Protein AF-A0A1F1XI57-F1 (afdb_monomer_lite)

Radius of gyration: 30.91 Å; chains: 1; bounding box: 93×79×84 Å

Structure (mmCIF, N/CA/C/O backbone):
data_AF-A0A1F1XI57-F1
#
_entry.id   AF-A0A1F1XI57-F1
#
loop_
_atom_site.group_PDB
_atom_site.id
_atom_site.type_symbol
_atom_site.label_atom_id
_atom_site.label_alt_id
_atom_site.label_comp_id
_atom_site.label_asym_id
_atom_site.label_entity_id
_atom_site.label_seq_id
_atom_site.pdbx_PDB_ins_code
_atom_site.Cartn_x
_atom_site.Cartn_y
_atom_site.Cartn_z
_atom_site.occupancy
_atom_site.B_iso_or_equiv
_atom_site.auth_seq_id
_atom_site.auth_comp_id
_atom_site.auth_asym_id
_atom_site.auth_atom_id
_atom_site.pdbx_PDB_model_num
ATOM 1 N N . MET A 1 1 ? -0.574 -17.450 -17.288 1.00 48.06 1 MET A N 1
ATOM 2 C CA . MET A 1 1 ? 0.481 -16.686 -16.583 1.00 48.06 1 MET A CA 1
ATOM 3 C C . MET A 1 1 ? 1.826 -17.400 -16.603 1.00 48.06 1 MET A C 1
ATOM 5 O O . MET A 1 1 ? 2.769 -16.779 -17.068 1.00 48.06 1 MET A O 1
ATOM 9 N N . LEU A 1 2 ? 1.911 -18.682 -16.216 1.00 45.72 2 LEU A N 1
ATOM 10 C CA . LEU A 1 2 ? 3.140 -19.500 -16.300 1.00 45.72 2 LEU A CA 1
ATOM 11 C C . LEU A 1 2 ? 3.981 -19.330 -17.596 1.00 45.72 2 LEU A C 1
ATOM 13 O O . LEU A 1 2 ? 5.177 -19.087 -17.462 1.00 45.72 2 LEU A O 1
ATOM 17 N N . PRO A 1 3 ? 3.408 -19.326 -18.824 1.00 51.19 3 PRO A N 1
ATOM 18 C CA . PRO A 1 3 ? 4.209 -19.172 -20.048 1.00 51.19 3 PRO A CA 1
ATOM 19 C C . PRO A 1 3 ? 4.825 -17.778 -20.238 1.00 51.19 3 PRO A C 1
ATOM 21 O O . PRO A 1 3 ? 5.775 -17.621 -20.995 1.00 51.19 3 PRO A O 1
ATOM 24 N N . ILE A 1 4 ? 4.265 -16.755 -19.584 1.00 55.22 4 ILE A N 1
ATOM 25 C CA . ILE A 1 4 ? 4.706 -15.362 -19.720 1.00 55.22 4 ILE A CA 1
ATOM 26 C C . ILE A 1 4 ? 5.755 -15.043 -18.652 1.00 55.22 4 ILE A C 1
ATOM 28 O O . ILE A 1 4 ? 6.744 -14.391 -18.960 1.00 55.22 4 ILE A O 1
ATOM 32 N N . LEU A 1 5 ? 5.577 -15.524 -17.418 1.00 57.41 5 LEU A N 1
ATOM 33 C CA . LEU A 1 5 ? 6.387 -15.078 -16.278 1.00 57.41 5 LEU A CA 1
ATOM 34 C C . LEU A 1 5 ? 7.755 -15.767 -16.145 1.00 57.41 5 LEU A C 1
ATOM 36 O O . LEU A 1 5 ? 8.639 -15.169 -15.549 1.00 57.41 5 LEU A O 1
ATOM 40 N N . GLY A 1 6 ? 7.960 -16.956 -16.723 1.00 56.25 6 GLY A N 1
ATOM 41 C CA . GLY A 1 6 ? 9.282 -17.597 -16.761 1.00 56.25 6 GLY A CA 1
ATOM 42 C C . GLY A 1 6 ? 9.239 -19.095 -16.478 1.00 56.25 6 GLY A C 1
ATOM 43 O O . GLY A 1 6 ? 9.366 -19.526 -15.338 1.00 56.25 6 GLY A O 1
ATOM 44 N N . TRP A 1 7 ? 9.105 -19.909 -17.529 1.00 62.06 7 TRP A N 1
ATOM 45 C CA . TRP A 1 7 ? 9.137 -21.373 -17.395 1.00 62.06 7 TRP A CA 1
ATOM 46 C C . TRP A 1 7 ? 10.516 -21.892 -16.946 1.00 62.06 7 TRP A C 1
ATOM 48 O O . TRP A 1 7 ? 10.593 -22.924 -16.292 1.00 62.06 7 TRP A O 1
ATOM 58 N N . GLY A 1 8 ? 11.588 -21.151 -17.253 1.00 63.16 8 GLY A N 1
ATOM 59 C CA . GLY A 1 8 ? 12.970 -21.490 -16.890 1.00 63.16 8 GLY A CA 1
ATOM 60 C C . GLY A 1 8 ? 13.324 -21.361 -15.404 1.00 63.16 8 GLY A C 1
ATOM 61 O O . GLY A 1 8 ? 14.442 -21.701 -15.052 1.00 63.16 8 GLY A O 1
ATOM 62 N N . HIS A 1 9 ? 12.395 -20.894 -14.560 1.00 63.22 9 HIS A N 1
ATOM 63 C CA . HIS A 1 9 ? 12.537 -20.858 -13.096 1.00 63.22 9 HIS A CA 1
ATOM 64 C C . HIS A 1 9 ? 11.381 -21.603 -12.397 1.00 63.22 9 HIS A C 1
ATOM 66 O O . HIS A 1 9 ? 11.075 -21.366 -11.226 1.00 63.22 9 HIS A O 1
ATOM 72 N N . ALA A 1 10 ? 10.666 -22.481 -13.113 1.00 65.00 10 ALA A N 1
ATOM 73 C CA . ALA A 1 10 ? 9.521 -23.223 -12.573 1.00 65.00 10 ALA A CA 1
ATOM 74 C C . ALA A 1 10 ? 9.899 -24.151 -11.399 1.00 65.00 10 ALA A C 1
ATOM 76 O O . ALA A 1 10 ? 9.056 -24.457 -10.558 1.00 65.00 10 ALA A O 1
ATOM 77 N N . ASP A 1 11 ? 11.160 -24.561 -11.341 1.00 70.62 11 ASP A N 1
ATOM 78 C CA . ASP A 1 11 ? 11.792 -25.437 -10.359 1.00 70.62 11 ASP A CA 1
ATOM 79 C C . ASP A 1 11 ? 12.520 -24.694 -9.222 1.00 70.62 11 ASP A C 1
ATOM 81 O O . ASP A 1 11 ? 12.979 -25.346 -8.289 1.00 70.62 11 ASP A O 1
ATOM 85 N N . GLU A 1 12 ? 12.573 -23.355 -9.233 1.00 68.31 12 GLU A N 1
ATOM 86 C CA . GLU A 1 12 ? 13.222 -22.530 -8.201 1.00 68.31 12 GLU A CA 1
ATOM 87 C C . GLU A 1 12 ? 12.205 -21.954 -7.184 1.00 68.31 12 GLU A C 1
ATOM 89 O O . GLU A 1 12 ? 11.652 -20.871 -7.400 1.00 68.31 12 GLU A O 1
ATOM 94 N N . PRO A 1 13 ? 11.946 -22.574 -6.011 1.00 66.12 13 PRO A N 1
ATOM 95 C CA . PRO A 1 13 ? 10.852 -22.137 -5.132 1.00 66.12 13 PRO A CA 1
ATOM 96 C C . PRO A 1 13 ? 11.084 -20.740 -4.535 1.00 66.12 13 PRO A C 1
ATOM 98 O O . PRO A 1 13 ? 10.136 -20.001 -4.266 1.00 66.12 13 PRO A O 1
ATOM 101 N N . LEU A 1 14 ? 12.354 -20.359 -4.354 1.00 64.88 14 LEU A N 1
ATOM 102 C CA . LEU A 1 14 ? 12.753 -19.029 -3.892 1.00 64.88 14 LEU A CA 1
ATOM 103 C C . LEU A 1 14 ? 12.499 -17.947 -4.949 1.00 64.88 14 LEU A C 1
ATOM 105 O O . LEU A 1 14 ? 12.153 -16.822 -4.584 1.00 64.88 14 LEU A O 1
ATOM 109 N N . TRP A 1 15 ? 12.579 -18.284 -6.238 1.00 64.12 15 TRP A N 1
ATOM 110 C CA . TRP A 1 15 ? 12.180 -17.385 -7.317 1.00 64.12 15 TRP A CA 1
ATOM 111 C C . TRP A 1 15 ? 10.667 -17.118 -7.256 1.00 64.12 15 TRP A C 1
ATOM 113 O O . TRP A 1 15 ? 10.251 -15.961 -7.259 1.00 64.12 15 TRP A O 1
ATOM 123 N N . TRP A 1 16 ? 9.838 -18.145 -7.026 1.00 61.22 16 TRP A N 1
ATOM 124 C CA . TRP A 1 16 ? 8.385 -17.979 -6.827 1.00 61.22 16 TRP A CA 1
ATOM 125 C C . TRP A 1 16 ? 8.002 -17.188 -5.567 1.00 61.22 16 TRP A C 1
ATOM 127 O O . TRP A 1 16 ? 6.970 -16.511 -5.555 1.00 61.22 16 TRP A O 1
ATOM 137 N N . LEU A 1 17 ? 8.824 -17.247 -4.518 1.00 61.75 17 LEU A N 1
ATOM 138 C CA . LEU A 1 17 ? 8.612 -16.520 -3.263 1.00 61.75 17 LEU A CA 1
ATOM 139 C C . LEU A 1 17 ? 9.176 -15.091 -3.261 1.00 61.75 17 LEU A C 1
ATOM 141 O O . LEU A 1 17 ? 8.662 -14.264 -2.513 1.00 61.75 17 LEU A O 1
ATOM 145 N N . ASN A 1 18 ? 10.216 -14.787 -4.045 1.00 58.75 18 ASN A N 1
ATOM 146 C CA . ASN A 1 18 ? 10.932 -13.505 -3.958 1.00 58.75 18 ASN A CA 1
ATOM 147 C C . ASN A 1 18 ? 11.189 -12.796 -5.295 1.00 58.75 18 ASN A C 1
ATOM 149 O O . ASN A 1 18 ? 11.073 -11.574 -5.352 1.00 58.75 18 ASN A O 1
ATOM 153 N N . GLY A 1 19 ? 11.524 -13.538 -6.354 1.00 56.78 19 GLY A N 1
ATOM 154 C CA . GLY A 1 19 ? 11.743 -12.985 -7.699 1.00 56.78 19 GLY A CA 1
ATOM 155 C C . GLY A 1 19 ? 10.439 -12.677 -8.441 1.00 56.78 19 GLY A C 1
ATOM 156 O O . GLY A 1 19 ? 10.365 -11.754 -9.248 1.00 56.78 19 GLY A O 1
ATOM 157 N N . MET A 1 20 ? 9.376 -13.418 -8.130 1.00 63.53 20 MET A N 1
ATOM 158 C CA . MET A 1 20 ? 8.062 -13.263 -8.737 1.00 63.53 20 MET A CA 1
ATOM 159 C C . MET A 1 20 ? 7.326 -12.022 -8.250 1.00 63.53 20 MET A C 1
ATOM 161 O O . MET A 1 20 ? 7.138 -11.790 -7.057 1.00 63.53 20 MET A O 1
ATOM 165 N N . TYR A 1 21 ? 6.733 -11.322 -9.208 1.00 68.44 21 TYR A N 1
ATOM 166 C CA . TYR A 1 21 ? 5.777 -10.240 -8.998 1.00 68.44 21 TYR A CA 1
ATOM 167 C C . TYR A 1 21 ? 4.658 -10.556 -7.979 1.00 68.44 21 TYR A C 1
ATOM 169 O O . TYR A 1 21 ? 4.181 -9.663 -7.287 1.00 68.44 21 TYR A O 1
ATOM 177 N N . THR A 1 22 ? 4.254 -11.820 -7.823 1.00 75.06 22 THR A N 1
ATOM 178 C CA . THR A 1 22 ? 3.220 -12.235 -6.859 1.00 75.06 22 THR A CA 1
ATOM 179 C C . THR A 1 22 ? 3.700 -12.366 -5.408 1.00 75.06 22 THR A C 1
ATOM 181 O O . THR A 1 22 ? 2.890 -12.741 -4.558 1.00 75.06 22 THR A O 1
ATOM 184 N N . TRP A 1 23 ? 4.964 -12.055 -5.086 1.00 78.44 23 TRP A N 1
ATOM 185 C CA . TRP A 1 23 ? 5.526 -12.191 -3.731 1.00 78.44 23 TRP A CA 1
ATOM 186 C C . TRP A 1 23 ? 4.661 -11.515 -2.653 1.00 78.44 23 TRP A C 1
ATOM 188 O O . TRP A 1 23 ? 4.462 -12.076 -1.580 1.00 78.44 23 TRP A O 1
ATOM 198 N N . PHE A 1 24 ? 4.060 -10.355 -2.948 1.00 82.81 24 PHE A N 1
ATOM 199 C CA . PHE A 1 24 ? 3.187 -9.640 -2.011 1.00 82.81 24 PHE A CA 1
ATOM 200 C C . PHE A 1 24 ? 1.866 -10.381 -1.736 1.00 82.81 24 PHE A C 1
ATOM 202 O O . PHE A 1 24 ? 1.368 -10.340 -0.613 1.00 82.81 24 PHE A O 1
ATOM 209 N N . LEU A 1 25 ? 1.309 -11.109 -2.712 1.00 85.19 25 LEU A N 1
ATOM 210 C CA . LEU A 1 25 ? 0.137 -11.970 -2.489 1.00 85.19 25 LEU A CA 1
ATOM 211 C C . LEU A 1 25 ? 0.500 -13.183 -1.633 1.00 85.19 25 LEU A C 1
ATOM 213 O O . LEU A 1 25 ? -0.268 -13.536 -0.739 1.00 85.19 25 LEU A O 1
ATOM 217 N N . ALA A 1 26 ? 1.669 -13.786 -1.867 1.00 83.56 26 ALA A N 1
ATOM 218 C CA . ALA A 1 26 ? 2.190 -14.842 -1.003 1.00 83.56 26 ALA A CA 1
ATOM 219 C C . ALA A 1 26 ? 2.406 -14.316 0.426 1.00 83.56 26 ALA A C 1
ATOM 221 O O . ALA A 1 26 ? 2.002 -14.961 1.389 1.00 83.56 26 ALA A O 1
ATOM 222 N N . ALA A 1 27 ? 2.944 -13.101 0.570 1.00 87.69 27 ALA A N 1
ATOM 223 C CA . ALA A 1 27 ? 3.137 -12.445 1.856 1.00 87.69 27 ALA A CA 1
ATOM 224 C C . ALA A 1 27 ? 1.802 -12.198 2.578 1.00 87.69 27 ALA A C 1
ATOM 226 O O . ALA A 1 27 ? 1.643 -12.620 3.721 1.00 87.69 27 ALA A O 1
ATOM 227 N N . LEU A 1 28 ? 0.808 -11.612 1.898 1.00 90.62 28 LEU A N 1
ATOM 228 C CA . LEU A 1 28 ? -0.546 -11.439 2.435 1.00 90.62 28 LEU A CA 1
ATOM 229 C C . LEU A 1 28 ? -1.175 -12.773 2.852 1.00 90.62 28 LEU A C 1
ATOM 231 O O . LEU A 1 28 ? -1.739 -12.858 3.942 1.00 90.62 28 LEU A O 1
ATOM 235 N N . PHE A 1 29 ? -1.070 -13.815 2.022 1.00 89.94 29 PHE A N 1
ATOM 236 C CA . PHE A 1 29 ? -1.560 -15.153 2.356 1.00 89.94 29 PHE A CA 1
ATOM 237 C C . PHE A 1 29 ? -0.897 -15.682 3.634 1.00 89.94 29 PHE A C 1
ATOM 239 O O . PHE A 1 29 ? -1.601 -16.073 4.565 1.00 89.94 29 PHE A O 1
ATOM 246 N N . CYS A 1 30 ? 0.433 -15.604 3.731 1.00 91.31 30 CYS A N 1
ATOM 247 C CA . CYS A 1 30 ? 1.175 -15.966 4.936 1.00 91.31 30 CYS A CA 1
ATOM 248 C C . CYS A 1 30 ? 0.715 -15.159 6.158 1.00 91.31 30 CYS A C 1
ATOM 250 O O . CYS A 1 30 ? 0.494 -15.747 7.213 1.00 91.31 30 CYS A O 1
ATOM 252 N N . TYR A 1 31 ? 0.488 -13.846 6.043 1.00 94.81 31 TYR A N 1
ATOM 253 C CA . TYR A 1 31 ? 0.010 -13.034 7.169 1.00 94.81 31 TYR A CA 1
ATOM 254 C C . TYR A 1 31 ? -1.420 -13.391 7.594 1.00 94.81 31 TYR A C 1
ATOM 256 O O . TYR A 1 31 ? -1.716 -13.386 8.789 1.00 94.81 31 TYR A O 1
ATOM 264 N N . TYR A 1 32 ? -2.304 -13.752 6.658 1.00 94.56 32 TYR A N 1
ATOM 265 C CA . TYR A 1 32 ? -3.639 -14.265 6.983 1.00 94.56 32 TYR A CA 1
ATOM 266 C C . TYR A 1 32 ? -3.584 -15.642 7.657 1.00 94.56 32 TYR A C 1
ATOM 268 O O . TYR A 1 32 ? -4.312 -15.863 8.625 1.00 94.56 32 TYR A O 1
ATOM 276 N N . VAL A 1 33 ? -2.705 -16.546 7.211 1.00 94.81 33 VAL A N 1
ATOM 277 C CA . VAL A 1 33 ? -2.476 -17.849 7.863 1.00 94.81 33 VAL A CA 1
ATOM 278 C C . VAL A 1 33 ? -1.910 -17.656 9.271 1.00 94.81 33 VAL A C 1
ATOM 280 O O . VAL A 1 33 ? -2.456 -18.208 10.226 1.00 94.81 33 VAL A O 1
ATOM 283 N N . ILE A 1 34 ? -0.884 -16.815 9.431 1.00 94.25 34 ILE A N 1
ATOM 284 C CA . ILE A 1 34 ? -0.316 -16.459 10.737 1.00 94.25 34 ILE A CA 1
ATOM 285 C C . ILE A 1 34 ? -1.403 -15.855 11.627 1.00 94.25 34 ILE A C 1
ATOM 287 O O . ILE A 1 34 ? -1.580 -16.329 12.740 1.00 94.25 34 ILE A O 1
ATOM 291 N N . GLY A 1 35 ? -2.180 -14.880 11.144 1.00 94.00 35 GLY A N 1
ATOM 292 C CA . GLY A 1 35 ? -3.277 -14.259 11.894 1.00 94.00 35 GLY A CA 1
ATOM 293 C C . GLY A 1 35 ? -4.400 -15.228 12.286 1.00 94.00 35 GLY A C 1
ATOM 294 O O . GLY A 1 35 ? -5.019 -15.060 13.335 1.00 94.00 35 GLY A O 1
ATOM 295 N N . LEU A 1 36 ? -4.649 -16.272 11.489 1.00 95.00 36 LEU A N 1
ATOM 296 C CA . LEU A 1 36 ? -5.593 -17.342 11.821 1.00 95.00 36 LEU A CA 1
ATOM 297 C C . LEU A 1 36 ? -5.049 -18.257 12.930 1.00 95.00 36 LEU A C 1
ATOM 299 O O . LEU A 1 36 ? -5.791 -18.613 13.848 1.00 95.00 36 LEU A O 1
ATOM 303 N N . VAL A 1 37 ? -3.762 -18.611 12.875 1.00 96.75 37 VAL A N 1
ATOM 304 C CA . VAL A 1 37 ? -3.075 -19.404 13.910 1.00 96.75 37 VAL A CA 1
ATOM 305 C C . VAL A 1 37 ? -2.960 -18.606 15.214 1.00 96.75 37 VAL A C 1
ATOM 307 O O . VAL A 1 37 ? -3.298 -19.106 16.286 1.00 96.75 37 VAL A O 1
ATOM 310 N N . THR A 1 38 ? -2.580 -17.331 15.130 1.00 95.50 38 THR A N 1
ATOM 311 C CA . THR A 1 38 ? -2.422 -16.412 16.265 1.00 95.50 38 THR A CA 1
ATOM 312 C C . THR A 1 38 ? -3.722 -15.719 16.677 1.00 95.50 38 THR A C 1
ATOM 314 O O . THR A 1 38 ? -3.677 -14.821 17.504 1.00 95.50 38 THR A O 1
ATOM 317 N N . ARG A 1 39 ? -4.901 -16.162 16.212 1.00 94.69 39 ARG A N 1
ATOM 318 C CA . ARG A 1 39 ? -6.215 -15.516 16.462 1.00 94.69 39 ARG A CA 1
ATOM 319 C C . ARG A 1 39 ? -6.599 -15.272 17.931 1.00 94.69 39 ARG A C 1
ATOM 321 O O . ARG A 1 39 ? -7.560 -14.557 18.196 1.00 94.69 39 ARG A O 1
ATOM 328 N N . ARG A 1 40 ? -5.912 -15.916 18.882 1.00 95.88 40 ARG A N 1
ATOM 329 C CA . ARG A 1 40 ? -6.076 -15.724 20.340 1.00 95.88 40 ARG A CA 1
ATOM 330 C C . ARG A 1 40 ? -5.171 -14.624 20.914 1.00 95.88 40 ARG A C 1
ATOM 332 O O . ARG A 1 40 ? -5.365 -14.211 22.051 1.00 95.88 40 ARG A O 1
ATOM 339 N N . ILE A 1 41 ? -4.175 -14.185 20.153 1.00 95.44 41 ILE A N 1
ATOM 340 C CA . ILE A 1 41 ? -3.178 -13.179 20.511 1.00 95.44 41 ILE A CA 1
ATOM 341 C C . ILE A 1 41 ? -3.621 -11.850 19.894 1.00 95.44 41 ILE A C 1
ATOM 343 O O . ILE A 1 41 ? -3.996 -11.789 18.725 1.00 95.44 41 ILE A O 1
ATOM 347 N N . HIS A 1 42 ? -3.575 -10.764 20.666 1.00 95.88 42 HIS A N 1
ATOM 348 C CA . HIS A 1 42 ? -3.867 -9.433 20.135 1.00 95.88 42 HIS A CA 1
ATOM 349 C C . HIS A 1 42 ? -2.855 -9.060 19.037 1.00 95.88 42 HIS A C 1
ATOM 351 O O . HIS A 1 42 ? -1.648 -9.124 19.276 1.00 95.88 42 HIS A O 1
ATOM 357 N N . SER A 1 43 ? -3.321 -8.622 17.861 1.00 94.94 43 SER A N 1
ATOM 358 C CA . SER A 1 43 ? -2.472 -8.389 16.677 1.00 94.94 43 SER A CA 1
ATOM 359 C C . SER A 1 43 ? -1.290 -7.444 16.927 1.00 94.94 43 SER A C 1
ATOM 361 O O . SER A 1 43 ? -0.251 -7.591 16.295 1.00 94.94 43 SER A O 1
ATOM 363 N N . GLY A 1 44 ? -1.398 -6.522 17.891 1.00 94.38 44 GLY A N 1
ATOM 364 C CA . GLY A 1 44 ? -0.284 -5.655 18.295 1.00 94.38 44 GLY A CA 1
ATOM 365 C C . GLY A 1 44 ? 0.928 -6.418 18.850 1.00 94.38 44 GLY A C 1
ATOM 366 O O . GLY A 1 44 ? 2.060 -6.030 18.582 1.00 94.38 44 GLY A O 1
ATOM 367 N N . TRP A 1 45 ? 0.716 -7.544 19.542 1.00 96.81 45 TRP A N 1
ATOM 368 C CA . TRP A 1 45 ? 1.809 -8.420 19.982 1.00 96.81 45 TRP A CA 1
ATOM 369 C C . TRP A 1 45 ? 2.450 -9.165 18.811 1.00 96.81 45 TRP A C 1
ATOM 371 O O . TRP A 1 45 ? 3.660 -9.352 18.806 1.00 96.81 45 TRP A O 1
ATOM 381 N N . VAL A 1 46 ? 1.667 -9.543 17.794 1.00 95.62 46 VAL A N 1
ATOM 382 C CA . VAL A 1 46 ? 2.187 -10.173 16.567 1.00 95.62 46 VAL A CA 1
ATOM 383 C C . VAL A 1 46 ? 3.000 -9.163 15.745 1.00 95.62 46 VAL A C 1
ATOM 385 O O . VAL A 1 46 ? 4.053 -9.507 15.213 1.00 95.62 46 VAL A O 1
ATOM 388 N N . ALA A 1 47 ? 2.574 -7.896 15.710 1.00 94.62 47 ALA A N 1
ATOM 389 C CA . ALA A 1 47 ? 3.344 -6.803 15.119 1.00 94.62 47 ALA A CA 1
ATOM 390 C C . ALA A 1 47 ? 4.675 -6.587 15.859 1.00 94.62 47 ALA A C 1
ATOM 392 O O . ALA A 1 47 ? 5.723 -6.563 15.221 1.00 94.62 47 ALA A O 1
ATOM 393 N N . LEU A 1 48 ? 4.657 -6.514 17.197 1.00 94.31 48 LEU A N 1
ATOM 394 C CA . LEU A 1 48 ? 5.873 -6.382 18.009 1.00 94.31 48 LEU A CA 1
ATOM 395 C C . LEU A 1 48 ? 6.811 -7.588 17.845 1.00 94.31 48 LEU A C 1
ATOM 397 O O . LEU A 1 48 ? 8.011 -7.409 17.661 1.00 94.31 48 LEU A O 1
ATOM 401 N N . ALA A 1 49 ? 6.270 -8.809 17.839 1.00 94.12 49 ALA A N 1
ATOM 402 C CA . ALA A 1 49 ? 7.038 -10.021 17.567 1.00 94.12 49 ALA A CA 1
ATOM 403 C C . ALA A 1 49 ? 7.660 -10.005 16.161 1.00 94.12 49 ALA A C 1
ATOM 405 O O . ALA A 1 49 ? 8.777 -10.483 15.995 1.00 94.12 49 ALA A O 1
ATOM 406 N N . SER A 1 50 ? 6.989 -9.403 15.172 1.00 92.44 50 SER A N 1
ATOM 407 C CA . SER A 1 50 ? 7.549 -9.203 13.829 1.00 92.44 50 SER A CA 1
ATOM 408 C C . SER A 1 50 ? 8.723 -8.212 13.847 1.00 92.44 50 SER A C 1
ATOM 410 O O . SER A 1 50 ? 9.747 -8.490 13.233 1.00 92.44 50 SER A O 1
ATOM 412 N N . VAL A 1 51 ? 8.643 -7.111 14.610 1.00 91.06 51 VAL A N 1
ATOM 413 C CA . VAL A 1 51 ? 9.778 -6.177 14.795 1.00 91.06 51 VAL A CA 1
ATOM 414 C C . VAL A 1 51 ? 10.973 -6.890 15.438 1.00 91.06 51 VAL A C 1
ATOM 416 O O . VAL A 1 51 ? 12.094 -6.779 14.947 1.00 91.06 51 VAL A O 1
ATOM 419 N N . VAL A 1 52 ? 10.736 -7.657 16.509 1.00 91.38 52 VAL A N 1
ATOM 420 C CA . VAL A 1 52 ? 11.786 -8.413 17.216 1.00 91.38 52 VAL A CA 1
ATOM 421 C C . VAL A 1 52 ? 12.404 -9.482 16.314 1.00 91.38 52 VAL A C 1
ATOM 423 O O . VAL A 1 52 ? 13.625 -9.578 16.240 1.00 91.38 52 VAL A O 1
ATOM 426 N N . ALA A 1 53 ? 11.584 -10.251 15.593 1.00 89.94 53 ALA A N 1
ATOM 427 C CA . ALA A 1 53 ? 12.058 -11.271 14.663 1.00 89.94 53 ALA A CA 1
ATOM 428 C C . ALA A 1 53 ? 12.903 -10.659 13.539 1.00 89.94 53 ALA A C 1
ATOM 430 O O . ALA A 1 53 ? 13.974 -11.177 13.242 1.00 89.94 53 ALA A O 1
ATOM 431 N N . TRP A 1 54 ? 12.467 -9.533 12.964 1.00 86.81 54 TRP A N 1
ATOM 432 C CA . TRP A 1 54 ? 13.213 -8.818 11.929 1.00 86.81 54 TRP A CA 1
ATOM 433 C C . TRP A 1 54 ? 14.573 -8.329 12.453 1.00 86.81 54 TRP A C 1
ATOM 435 O O . TRP A 1 54 ? 15.601 -8.594 11.840 1.00 86.81 54 TRP A O 1
ATOM 445 N N . MET A 1 55 ? 14.603 -7.718 13.642 1.00 85.50 55 MET A N 1
ATOM 446 C CA . MET A 1 55 ? 15.844 -7.275 14.294 1.00 85.50 55 MET A CA 1
ATOM 447 C C . MET A 1 55 ? 16.796 -8.416 14.676 1.00 85.50 55 MET A C 1
ATOM 449 O O . MET A 1 55 ? 18.001 -8.193 14.775 1.00 85.50 55 MET A O 1
ATOM 453 N N . ALA A 1 56 ? 16.280 -9.627 14.893 1.00 87.56 56 ALA A N 1
ATOM 454 C CA . ALA A 1 56 ? 17.086 -10.799 15.219 1.00 87.56 56 ALA A CA 1
ATOM 455 C C . ALA A 1 56 ? 17.714 -11.479 13.988 1.00 87.56 56 ALA A C 1
ATOM 457 O O . ALA A 1 56 ? 18.692 -12.205 14.153 1.00 87.56 56 ALA A O 1
ATOM 458 N N . LEU A 1 57 ? 17.212 -11.247 12.766 1.00 84.62 57 LEU A N 1
ATOM 459 C CA . LEU A 1 57 ? 17.707 -11.907 11.546 1.00 84.62 57 LEU A CA 1
ATOM 460 C C . LEU A 1 57 ? 19.233 -11.757 11.330 1.00 84.62 57 LEU A C 1
ATOM 462 O O . LEU A 1 57 ? 19.882 -12.785 11.109 1.00 84.62 57 LEU A O 1
ATOM 466 N N . PRO A 1 58 ? 19.856 -10.568 11.489 1.00 82.44 58 PRO A N 1
ATOM 467 C CA . PRO A 1 58 ? 21.312 -10.427 11.370 1.00 82.44 58 PRO A CA 1
ATOM 468 C C . PRO A 1 58 ? 22.102 -11.219 12.413 1.00 82.44 58 PRO A C 1
ATOM 470 O O . PRO A 1 58 ? 23.181 -11.722 12.111 1.00 82.44 58 PRO A O 1
ATOM 473 N N . LEU A 1 59 ? 21.561 -11.374 13.628 1.00 85.12 59 LEU A N 1
ATOM 474 C CA . LEU A 1 59 ? 22.190 -12.159 14.700 1.00 85.12 59 LEU A CA 1
ATOM 475 C C . LEU A 1 59 ? 22.210 -13.662 14.376 1.00 85.12 59 LEU A C 1
ATOM 477 O O . LEU A 1 59 ? 23.000 -14.407 14.947 1.00 85.12 59 LEU A O 1
ATOM 481 N N . LEU A 1 60 ? 21.356 -14.096 13.444 1.00 83.25 60 LEU A N 1
ATOM 482 C CA . LEU A 1 60 ? 21.284 -15.455 12.907 1.00 83.25 60 LEU A CA 1
ATOM 483 C C . LEU A 1 60 ? 22.047 -15.603 11.574 1.00 83.25 60 LEU A C 1
ATOM 485 O O . LEU A 1 60 ? 21.882 -16.603 10.881 1.00 83.25 60 LEU A O 1
ATOM 489 N N . GLY A 1 61 ? 22.860 -14.610 11.190 1.00 78.75 61 GLY A N 1
ATOM 490 C CA . GLY A 1 61 ? 23.635 -14.614 9.945 1.00 78.75 61 GLY A CA 1
ATOM 491 C C . GLY A 1 61 ? 22.836 -14.268 8.683 1.00 78.75 61 GLY A C 1
ATOM 492 O O . GLY A 1 61 ? 23.381 -14.337 7.583 1.00 78.75 61 GLY A O 1
ATOM 493 N N . VAL A 1 62 ? 21.565 -13.869 8.808 1.00 74.44 62 VAL A N 1
ATOM 494 C CA . VAL A 1 62 ? 20.744 -13.429 7.672 1.00 74.44 62 VAL A CA 1
ATOM 495 C C . VAL A 1 62 ? 20.979 -11.937 7.442 1.00 74.44 62 VAL A C 1
ATOM 497 O O . VAL A 1 62 ? 20.435 -11.089 8.149 1.00 74.44 62 VAL A O 1
ATOM 500 N N . ALA A 1 63 ? 21.809 -11.613 6.452 1.00 68.94 63 ALA A N 1
ATOM 501 C CA . ALA A 1 63 ? 22.056 -10.233 6.053 1.00 68.94 63 ALA A CA 1
ATOM 502 C C . ALA A 1 63 ? 20.789 -9.573 5.477 1.00 68.94 63 ALA A C 1
ATOM 504 O O . ALA A 1 63 ? 20.026 -10.197 4.738 1.00 68.94 63 ALA A O 1
ATOM 505 N N . HIS A 1 64 ? 20.612 -8.278 5.752 1.00 68.75 64 HIS A N 1
ATOM 506 C CA . HIS A 1 64 ? 19.633 -7.424 5.073 1.00 68.75 64 HIS A CA 1
ATOM 507 C C . HIS A 1 64 ? 20.126 -7.054 3.665 1.00 68.75 64 HIS A C 1
ATOM 509 O O . HIS A 1 64 ? 20.390 -5.889 3.372 1.00 68.75 64 HIS A O 1
ATOM 515 N N . ASP A 1 65 ? 20.303 -8.053 2.802 1.00 62.53 65 ASP A N 1
ATOM 516 C CA . ASP A 1 65 ? 20.629 -7.819 1.399 1.00 62.53 65 ASP A CA 1
ATOM 517 C C . ASP A 1 65 ? 19.430 -7.172 0.685 1.00 62.53 65 ASP A C 1
ATOM 519 O O . ASP A 1 65 ? 18.278 -7.514 0.942 1.00 62.53 65 ASP A O 1
ATOM 523 N N . MET A 1 66 ? 19.693 -6.219 -0.207 1.00 55.31 66 MET A N 1
ATOM 524 C CA . MET A 1 66 ? 18.685 -5.566 -1.041 1.00 55.31 66 MET A CA 1
ATOM 525 C C . MET A 1 66 ? 18.481 -6.292 -2.384 1.00 55.31 66 MET A C 1
ATOM 527 O O . MET A 1 66 ? 17.434 -6.085 -3.003 1.00 55.31 66 MET A O 1
ATOM 531 N N . VAL A 1 67 ? 19.440 -7.128 -2.808 1.00 54.72 67 VAL A N 1
ATOM 532 C CA . VAL A 1 67 ? 19.576 -7.677 -4.171 1.00 54.72 67 VAL A CA 1
ATOM 533 C C . VAL A 1 67 ? 19.169 -9.155 -4.277 1.00 54.72 67 VAL A C 1
ATOM 535 O O . VAL A 1 67 ? 18.521 -9.531 -5.251 1.00 54.72 67 VAL A O 1
ATOM 538 N N . GLY A 1 68 ? 19.515 -9.993 -3.296 1.00 57.19 68 GLY A N 1
ATOM 539 C CA . GLY A 1 68 ? 19.190 -11.422 -3.265 1.00 57.19 68 GLY A CA 1
ATOM 540 C C . GLY A 1 68 ? 17.735 -11.762 -2.890 1.00 57.19 68 GLY A C 1
ATOM 541 O O . GLY A 1 68 ? 16.871 -10.885 -2.811 1.00 57.19 68 GLY A O 1
ATOM 542 N N . PRO A 1 69 ? 17.419 -13.048 -2.635 1.00 57.69 69 PRO A N 1
ATOM 543 C CA . PRO A 1 69 ? 16.126 -13.450 -2.091 1.00 57.69 69 PRO A CA 1
ATOM 544 C C . PRO A 1 69 ? 15.976 -12.939 -0.651 1.00 57.69 69 PRO A C 1
ATOM 546 O O . PRO A 1 69 ? 16.734 -13.304 0.243 1.00 57.69 69 PRO A O 1
ATOM 549 N N . ARG A 1 70 ? 14.959 -12.107 -0.431 1.00 66.69 70 ARG A N 1
ATOM 550 C CA . ARG A 1 70 ? 14.707 -11.335 0.790 1.00 66.69 70 ARG A CA 1
ATOM 551 C C . ARG A 1 70 ? 13.572 -11.893 1.656 1.00 66.69 70 ARG A C 1
ATOM 553 O O . ARG A 1 70 ? 12.426 -11.451 1.507 1.00 66.69 70 ARG A O 1
ATOM 560 N N . PRO A 1 71 ? 13.820 -12.868 2.552 1.00 67.00 71 PRO A N 1
ATOM 561 C CA . PRO A 1 71 ? 12.831 -13.285 3.549 1.00 67.00 71 PRO A CA 1
ATOM 562 C C . PRO A 1 71 ? 12.589 -12.187 4.600 1.00 67.00 71 PRO A C 1
ATOM 564 O O . PRO A 1 71 ? 11.494 -12.089 5.151 1.00 67.00 71 PRO A O 1
ATOM 567 N N . ASP A 1 72 ? 13.568 -11.306 4.821 1.00 75.06 72 ASP A N 1
ATOM 568 C CA . ASP A 1 72 ? 13.471 -10.133 5.691 1.00 75.06 72 ASP A CA 1
ATOM 569 C C . ASP A 1 72 ? 12.316 -9.200 5.284 1.00 75.06 72 ASP A C 1
ATOM 571 O O . ASP A 1 72 ? 11.609 -8.708 6.162 1.00 75.06 72 ASP A O 1
ATOM 575 N N . LYS A 1 73 ? 12.040 -9.025 3.978 1.00 78.75 73 LYS A N 1
ATOM 576 C CA . LYS A 1 73 ? 10.874 -8.261 3.484 1.00 78.75 73 LYS A CA 1
ATOM 577 C C . LYS A 1 73 ? 9.561 -8.773 4.075 1.00 78.75 73 LYS A C 1
ATOM 579 O O . LYS A 1 73 ? 8.711 -7.967 4.443 1.00 78.75 73 LYS A O 1
ATOM 584 N N . PHE A 1 74 ? 9.374 -10.089 4.179 1.00 84.56 74 PHE A N 1
ATOM 585 C CA . PHE A 1 74 ? 8.135 -10.659 4.715 1.00 84.56 74 PHE A CA 1
ATOM 586 C C . PHE A 1 74 ? 7.960 -10.286 6.188 1.00 84.56 74 PHE A C 1
ATOM 588 O O . PHE A 1 74 ? 6.885 -9.864 6.605 1.00 84.56 74 PHE A O 1
ATOM 595 N N . VAL A 1 75 ? 9.028 -10.367 6.981 1.00 87.75 75 VAL A N 1
ATOM 596 C CA . VAL A 1 75 ? 8.966 -10.000 8.401 1.00 87.75 75 VAL A CA 1
ATOM 597 C C . VAL A 1 75 ? 8.828 -8.476 8.571 1.00 87.75 75 VAL A C 1
ATOM 599 O O . VAL A 1 75 ? 8.047 -8.021 9.403 1.00 87.75 75 VAL A O 1
ATOM 602 N N . PHE A 1 76 ? 9.483 -7.682 7.716 1.00 87.06 76 PHE A N 1
ATOM 603 C CA . PHE A 1 76 ? 9.367 -6.220 7.668 1.00 87.06 76 PHE A CA 1
ATOM 604 C C . PHE A 1 76 ? 7.928 -5.767 7.386 1.00 87.06 76 PHE A C 1
ATOM 606 O O . PHE A 1 76 ? 7.372 -4.948 8.118 1.00 87.06 76 PHE A O 1
ATOM 613 N N . TYR A 1 77 ? 7.290 -6.318 6.348 1.00 88.94 77 TYR A N 1
ATOM 614 C CA . TYR A 1 77 ? 5.928 -5.932 5.975 1.00 88.94 77 TYR A CA 1
ATOM 615 C C . TYR A 1 77 ? 4.849 -6.529 6.895 1.00 88.94 77 TYR A C 1
ATOM 617 O O . TYR A 1 77 ? 3.783 -5.921 7.043 1.00 88.94 77 TYR A O 1
ATOM 625 N N . ALA A 1 78 ? 5.127 -7.647 7.578 1.00 92.56 78 ALA A N 1
ATOM 626 C CA . ALA A 1 78 ? 4.251 -8.195 8.615 1.00 92.56 78 ALA A CA 1
ATOM 627 C C . ALA A 1 78 ? 3.979 -7.179 9.740 1.00 92.56 78 ALA A C 1
ATOM 629 O O . ALA A 1 78 ? 2.843 -7.088 10.211 1.00 92.56 78 ALA A O 1
ATOM 630 N N . VAL A 1 79 ? 4.976 -6.360 10.115 1.00 93.38 79 VAL A N 1
ATOM 631 C CA . VAL A 1 79 ? 4.828 -5.285 11.115 1.00 93.38 79 VAL A CA 1
ATOM 632 C C . VAL A 1 79 ? 3.650 -4.375 10.764 1.00 93.38 79 VAL A C 1
ATOM 634 O O . VAL A 1 79 ? 2.744 -4.207 11.579 1.00 93.38 79 VAL A O 1
ATOM 637 N N . PHE A 1 80 ? 3.605 -3.838 9.540 1.00 94.25 80 PHE A N 1
ATOM 638 C CA . PHE A 1 80 ? 2.530 -2.934 9.112 1.00 94.25 80 PHE A CA 1
ATOM 639 C C . PHE A 1 80 ? 1.182 -3.644 8.977 1.00 94.25 80 PHE A C 1
ATOM 641 O O . PHE A 1 80 ? 0.154 -3.064 9.326 1.00 94.25 80 PHE A O 1
ATOM 648 N N . PHE A 1 81 ? 1.165 -4.900 8.517 1.00 95.19 81 PHE A N 1
ATOM 649 C CA . PHE A 1 81 ? -0.068 -5.682 8.402 1.00 95.19 81 PHE A CA 1
ATOM 650 C C . PHE A 1 81 ? -0.718 -5.915 9.774 1.00 95.19 81 PHE A C 1
ATOM 652 O O . PHE A 1 81 ? -1.895 -5.601 9.975 1.00 95.19 81 PHE A O 1
ATOM 659 N N . PHE A 1 82 ? 0.049 -6.409 10.750 1.00 96.62 82 PHE A N 1
ATOM 660 C CA . PHE A 1 82 ? -0.463 -6.696 12.089 1.00 96.62 82 PHE A CA 1
ATOM 661 C C . PHE A 1 82 ? -0.702 -5.427 12.918 1.00 96.62 82 PHE A C 1
ATOM 663 O O . PHE A 1 82 ? -1.688 -5.374 13.658 1.00 96.62 82 PHE A O 1
ATOM 670 N N . ALA A 1 83 ? 0.106 -4.374 12.746 1.00 95.38 83 ALA A N 1
ATOM 671 C CA . ALA A 1 83 ? -0.161 -3.062 13.338 1.00 95.38 83 ALA A CA 1
ATOM 672 C C . ALA A 1 83 ? -1.446 -2.443 12.766 1.00 95.38 83 ALA A C 1
ATOM 674 O O . ALA A 1 83 ? -2.288 -1.972 13.526 1.00 95.38 83 ALA A O 1
ATOM 675 N N . GLY A 1 84 ? -1.664 -2.521 11.449 1.00 94.75 84 GLY A N 1
ATOM 676 C CA . GLY A 1 84 ? -2.909 -2.099 10.806 1.00 94.75 84 GLY A CA 1
ATOM 677 C C . GLY A 1 84 ? -4.124 -2.875 11.325 1.00 94.75 84 GLY A C 1
ATOM 678 O O . GLY A 1 84 ? -5.150 -2.275 11.647 1.00 94.75 84 GLY A O 1
ATOM 679 N N . ALA A 1 85 ? -3.999 -4.194 11.499 1.00 94.81 85 ALA A N 1
ATOM 680 C CA . ALA A 1 85 ? -5.039 -5.023 12.108 1.00 94.81 85 ALA A CA 1
ATOM 681 C C . ALA A 1 85 ? -5.334 -4.638 13.573 1.00 94.81 85 ALA A C 1
ATOM 683 O O . ALA A 1 85 ? -6.497 -4.646 13.973 1.00 94.81 85 ALA A O 1
ATOM 684 N N . ALA A 1 86 ? -4.311 -4.267 14.352 1.00 95.62 86 ALA A N 1
ATOM 685 C CA . ALA A 1 86 ? -4.447 -3.810 15.738 1.00 95.62 86 ALA A CA 1
ATOM 686 C C . ALA A 1 86 ? -5.048 -2.396 15.855 1.00 95.62 86 ALA A C 1
ATOM 688 O O . ALA A 1 86 ? -5.830 -2.126 16.763 1.00 95.62 86 ALA A O 1
ATOM 689 N N . LEU A 1 87 ? -4.704 -1.495 14.930 1.00 94.75 87 LEU A N 1
ATOM 690 C CA . LEU A 1 87 ? -5.192 -0.114 14.902 1.00 94.75 87 LEU A CA 1
ATOM 691 C C . LEU A 1 87 ? -6.607 -0.000 14.323 1.00 94.75 87 LEU A C 1
ATOM 693 O O . LEU A 1 87 ? -7.350 0.897 14.718 1.00 94.75 87 LEU A O 1
ATOM 697 N N . ARG A 1 88 ? -7.020 -0.910 13.429 1.00 94.06 88 ARG A N 1
ATOM 698 C CA . ARG A 1 88 ? -8.332 -0.878 12.757 1.00 94.06 88 ARG A CA 1
ATOM 699 C C . ARG A 1 88 ? -9.524 -0.654 13.709 1.00 94.06 88 ARG A C 1
ATOM 701 O O . ARG A 1 88 ? -10.340 0.203 13.378 1.00 94.06 88 ARG A O 1
ATOM 708 N N . PRO A 1 89 ? -9.665 -1.336 14.866 1.00 93.25 89 PRO A N 1
ATOM 709 C CA . PRO A 1 89 ? -10.778 -1.089 15.787 1.00 93.25 89 PRO A CA 1
ATOM 710 C C . PRO A 1 89 ? -10.748 0.303 16.426 1.00 93.25 89 PRO A C 1
ATOM 712 O O . PRO A 1 89 ? -11.801 0.842 16.742 1.00 93.25 89 PRO A O 1
ATOM 715 N N . VAL A 1 90 ? -9.563 0.893 16.617 1.00 92.62 90 VAL A N 1
ATOM 716 C CA . VAL A 1 90 ? -9.403 2.251 17.163 1.00 92.62 90 VAL A CA 1
ATOM 717 C C . VAL A 1 90 ? -9.758 3.285 16.096 1.00 92.62 90 VAL A C 1
ATOM 719 O O . VAL A 1 90 ? -10.588 4.155 16.338 1.00 92.62 90 VAL A O 1
ATOM 722 N N . LEU A 1 91 ? -9.208 3.130 14.888 1.00 92.56 91 LEU A N 1
ATOM 723 C CA . LEU A 1 91 ? -9.473 3.995 13.733 1.00 92.56 91 LEU A CA 1
ATOM 724 C C . LEU A 1 91 ? -10.942 3.943 13.275 1.00 92.56 91 LEU A C 1
ATOM 726 O O . LEU A 1 91 ? -11.436 4.899 12.688 1.00 92.56 91 LEU A O 1
ATOM 730 N N . ALA A 1 92 ? -11.658 2.850 13.554 1.00 92.62 92 ALA A N 1
ATOM 731 C CA . ALA A 1 92 ? -13.084 2.717 13.258 1.00 92.62 92 ALA A CA 1
ATOM 732 C C . ALA A 1 92 ? -14.009 3.443 14.257 1.00 92.62 92 ALA A C 1
ATOM 734 O O . ALA A 1 92 ? -15.171 3.665 13.930 1.00 92.62 92 ALA A O 1
ATOM 735 N N . ARG A 1 93 ? -13.532 3.814 15.458 1.00 93.50 93 ARG A N 1
ATOM 736 C CA . ARG A 1 93 ? -14.354 4.502 16.480 1.00 93.50 93 ARG A CA 1
ATOM 737 C C . ARG A 1 93 ? -14.556 5.990 16.202 1.00 93.50 93 ARG A C 1
ATOM 739 O O . ARG A 1 93 ? -15.483 6.578 16.746 1.00 93.50 93 ARG A O 1
ATOM 746 N N . GLY A 1 94 ? -13.685 6.607 15.408 1.00 93.38 94 GLY A N 1
ATOM 747 C CA . GLY A 1 94 ? -13.742 8.035 15.118 1.00 93.38 94 GLY A CA 1
ATOM 748 C C . GLY A 1 94 ? -12.472 8.565 14.446 1.00 93.38 94 GLY A C 1
ATOM 749 O O . GLY A 1 94 ? -11.516 7.812 14.235 1.00 93.38 94 GLY A O 1
ATOM 750 N N . PRO A 1 95 ? -12.449 9.862 14.096 1.00 94.56 95 PRO A N 1
ATOM 751 C CA . PRO A 1 95 ? -11.317 10.481 13.418 1.00 94.56 95 PRO A CA 1
ATOM 752 C C . PRO A 1 95 ? -10.117 10.666 14.365 1.00 94.56 95 PRO A C 1
ATOM 754 O O . PRO A 1 95 ? -10.255 11.253 15.439 1.00 94.56 95 PRO A O 1
ATOM 757 N N . VAL A 1 96 ? -8.918 10.237 13.952 1.00 95.69 96 VAL A N 1
ATOM 758 C CA . VAL A 1 96 ? -7.662 10.373 14.729 1.00 95.69 96 VAL A CA 1
ATOM 759 C C . VAL A 1 96 ? -7.464 11.832 15.160 1.00 95.69 96 VAL A C 1
ATOM 761 O O . VAL A 1 96 ? -7.470 12.690 14.285 1.00 95.69 96 VAL A O 1
ATOM 764 N N . PRO A 1 97 ? -7.296 12.190 16.446 1.00 95.94 97 PRO A N 1
ATOM 765 C CA . PRO A 1 97 ? -7.209 13.592 16.875 1.00 95.94 97 PRO A CA 1
ATOM 766 C C . PRO A 1 97 ? -6.136 14.419 16.142 1.00 95.94 97 PRO A C 1
ATOM 768 O O . PRO A 1 97 ? -5.080 13.897 15.779 1.00 95.94 97 PRO A O 1
ATOM 771 N N . TRP A 1 98 ? -6.361 15.728 15.955 1.00 97.06 98 TRP A N 1
ATOM 772 C CA . TRP A 1 98 ? -5.369 16.609 15.308 1.00 97.06 98 TRP A CA 1
ATOM 773 C C . TRP A 1 98 ? -4.039 16.665 16.075 1.00 97.06 98 TRP A C 1
ATOM 775 O O . TRP A 1 98 ? -2.985 16.665 15.447 1.00 97.06 98 TRP A O 1
ATOM 785 N N . ILE A 1 99 ? -4.084 16.594 17.412 1.00 97.00 99 ILE A N 1
ATOM 786 C CA . ILE A 1 99 ? -2.900 16.503 18.286 1.00 97.00 99 ILE A CA 1
ATOM 787 C C . ILE A 1 99 ? -2.052 15.237 18.053 1.00 97.00 99 ILE A C 1
ATOM 789 O O . ILE A 1 99 ? -0.881 15.219 18.403 1.00 97.00 99 ILE A O 1
ATOM 793 N N . VAL A 1 100 ? -2.608 14.194 17.424 1.00 96.50 100 VAL A N 1
ATOM 794 C CA . VAL A 1 100 ? -1.852 13.012 16.965 1.00 96.50 100 VAL A CA 1
ATOM 795 C C . VAL A 1 100 ? -1.473 13.161 15.490 1.00 96.50 100 VAL A C 1
ATOM 797 O O . VAL A 1 100 ? -0.343 12.886 15.100 1.00 96.50 100 VAL A O 1
ATOM 800 N N . THR A 1 101 ? -2.411 13.640 14.671 1.00 96.81 101 THR A N 1
ATOM 801 C CA . THR A 1 101 ? -2.272 13.742 13.211 1.00 96.81 101 THR A CA 1
ATOM 802 C C . THR A 1 101 ? -1.161 14.714 12.796 1.00 96.81 101 THR A C 1
ATOM 804 O O . THR A 1 101 ? -0.331 14.356 11.963 1.00 96.81 101 THR A O 1
ATOM 807 N N . VAL A 1 102 ? -1.110 15.925 13.373 1.00 97.69 102 VAL A N 1
ATOM 808 C CA . VAL A 1 102 ? -0.107 16.940 12.995 1.00 97.69 102 VAL A CA 1
ATOM 809 C C . VAL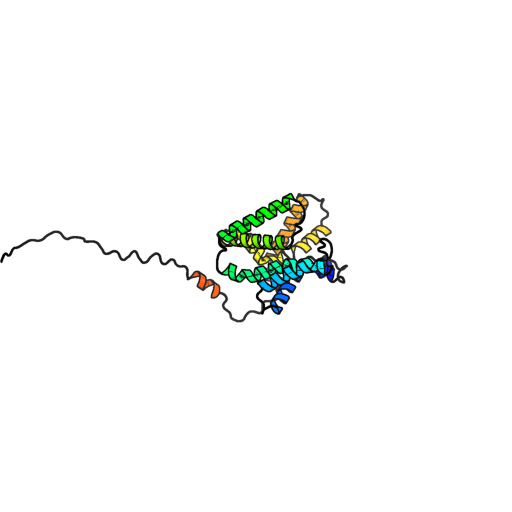 A 1 102 ? 1.311 16.508 13.388 1.00 97.69 102 VAL A C 1
ATOM 811 O O . VAL A 1 102 ? 2.163 16.508 12.500 1.00 97.69 102 VAL A O 1
ATOM 814 N N . PRO A 1 103 ? 1.603 16.068 14.633 1.00 97.81 103 PRO A N 1
ATOM 815 C CA . PRO A 1 103 ? 2.952 15.616 14.977 1.00 97.81 103 PRO A CA 1
ATOM 816 C C . PRO A 1 103 ? 3.388 14.376 14.194 1.00 97.81 103 PRO A C 1
ATOM 818 O O . PRO A 1 103 ? 4.537 14.310 13.769 1.00 97.81 103 PRO A O 1
ATOM 821 N N . ALA A 1 104 ? 2.483 13.425 13.934 1.00 96.88 104 ALA A N 1
ATOM 822 C CA . ALA A 1 104 ? 2.804 12.235 13.148 1.00 96.88 104 ALA A CA 1
ATOM 823 C C . ALA A 1 104 ? 3.222 12.584 11.707 1.00 96.88 104 ALA A C 1
ATOM 825 O O . ALA A 1 104 ? 4.221 12.060 11.213 1.00 96.88 104 ALA A O 1
ATOM 826 N N . LEU A 1 105 ? 2.514 13.518 11.057 1.00 97.44 105 LEU A N 1
ATOM 827 C CA . LEU A 1 105 ? 2.892 14.031 9.736 1.00 97.44 105 LEU A CA 1
ATOM 828 C C . LEU A 1 105 ? 4.165 14.883 9.775 1.00 97.44 105 LEU A C 1
ATOM 830 O O . LEU A 1 105 ? 4.991 14.762 8.876 1.00 97.44 105 LEU A O 1
ATOM 834 N N . ALA A 1 106 ? 4.359 15.709 10.807 1.00 97.56 106 ALA A N 1
ATOM 835 C CA . ALA A 1 106 ? 5.559 16.532 10.952 1.00 97.56 106 ALA A CA 1
ATOM 836 C C . ALA A 1 106 ? 6.824 15.674 11.124 1.00 97.56 106 ALA A C 1
ATOM 838 O O . ALA A 1 106 ? 7.823 15.920 10.451 1.00 97.56 106 ALA A O 1
ATOM 839 N N . VAL A 1 107 ? 6.766 14.628 11.957 1.00 96.69 107 VAL A N 1
ATOM 840 C CA . VAL A 1 107 ? 7.856 13.652 12.130 1.00 96.69 107 VAL A CA 1
ATOM 841 C C . VAL A 1 107 ? 8.124 12.900 10.825 1.00 96.69 107 VAL A C 1
ATOM 843 O O . VAL A 1 107 ? 9.277 12.796 10.412 1.00 96.69 107 VAL A O 1
ATOM 846 N N . ALA A 1 108 ? 7.078 12.436 10.134 1.00 94.94 108 ALA A N 1
ATOM 847 C CA . ALA A 1 108 ? 7.220 11.758 8.846 1.00 94.94 108 ALA A CA 1
ATOM 848 C C . ALA A 1 108 ? 7.844 12.654 7.762 1.00 94.94 108 ALA A C 1
ATOM 850 O O . ALA A 1 108 ? 8.738 12.212 7.042 1.00 94.94 108 ALA A O 1
ATOM 851 N N . ALA A 1 109 ? 7.427 13.919 7.670 1.00 95.19 109 ALA A N 1
ATOM 852 C CA . ALA A 1 109 ? 7.973 14.883 6.718 1.00 95.19 109 ALA A CA 1
ATOM 853 C C . ALA A 1 109 ? 9.425 15.267 7.047 1.00 95.19 109 ALA A C 1
ATOM 855 O O . ALA A 1 109 ? 10.259 15.327 6.145 1.00 95.19 109 ALA A O 1
ATOM 856 N N . ALA A 1 110 ? 9.751 15.478 8.327 1.00 94.31 110 ALA A N 1
ATOM 857 C CA . ALA A 1 110 ? 11.116 15.759 8.770 1.00 94.31 110 ALA A CA 1
ATOM 858 C C . ALA A 1 110 ? 12.063 14.584 8.477 1.00 94.31 110 ALA A C 1
ATOM 860 O O . ALA A 1 110 ? 13.171 14.793 7.985 1.00 94.31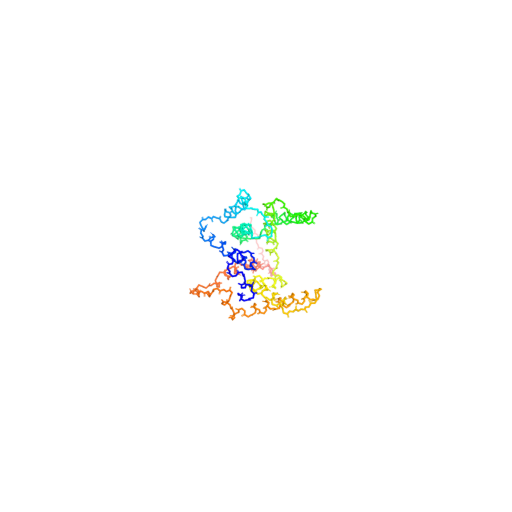 110 ALA A O 1
ATOM 861 N N . TRP A 1 111 ? 11.610 13.349 8.711 1.00 91.44 111 TRP A N 1
ATOM 862 C CA . TRP A 1 111 ? 12.362 12.140 8.381 1.00 91.44 111 TRP A CA 1
ATOM 863 C C . TRP A 1 111 ? 12.538 11.949 6.874 1.00 91.44 111 TRP A C 1
ATOM 865 O O . TRP A 1 111 ? 13.646 11.673 6.428 1.00 91.44 111 TRP A O 1
ATOM 875 N N . ALA A 1 112 ? 11.485 12.152 6.077 1.00 89.25 112 ALA A N 1
ATOM 876 C CA . ALA A 1 112 ? 11.571 12.078 4.619 1.00 89.25 112 ALA A CA 1
ATOM 877 C C . ALA A 1 112 ? 12.544 13.125 4.049 1.00 89.25 112 ALA A C 1
ATOM 879 O O . ALA A 1 112 ? 13.357 12.803 3.187 1.00 89.25 112 ALA A O 1
ATOM 880 N N . LEU A 1 113 ? 1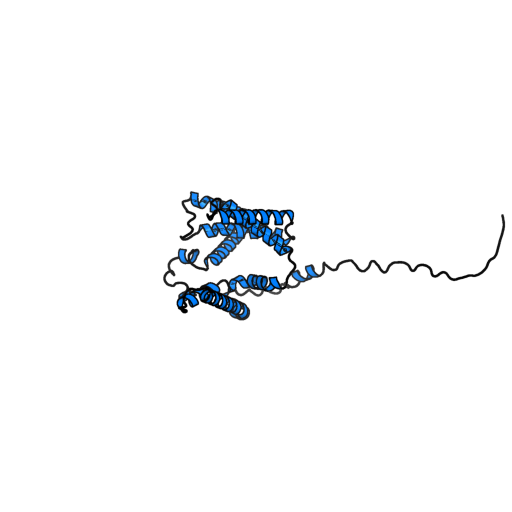2.523 14.355 4.576 1.00 91.50 113 LEU A N 1
ATOM 881 C CA . LEU A 1 113 ? 13.480 15.405 4.219 1.00 91.50 113 LEU A CA 1
ATOM 882 C C . LEU A 1 113 ? 14.912 15.065 4.659 1.00 91.50 113 LEU A C 1
ATOM 884 O O . LEU A 1 113 ? 15.858 15.403 3.953 1.00 91.50 113 LEU A O 1
ATOM 888 N N . HIS A 1 114 ? 15.088 14.416 5.811 1.00 89.12 114 HIS A N 1
ATOM 889 C CA . HIS A 1 114 ? 16.397 13.951 6.263 1.00 89.12 114 HIS A CA 1
ATOM 890 C C . HIS A 1 114 ? 16.938 12.843 5.348 1.00 89.12 114 HIS A C 1
ATOM 892 O O . HIS A 1 114 ? 18.036 12.995 4.822 1.00 89.12 114 HIS A O 1
ATOM 898 N N . ALA A 1 115 ? 16.142 11.802 5.083 1.00 85.62 115 ALA A N 1
ATOM 899 C CA . ALA A 1 115 ? 16.483 10.702 4.180 1.00 85.62 115 ALA A CA 1
ATOM 900 C C . ALA A 1 115 ? 16.851 11.208 2.771 1.00 85.62 115 ALA A C 1
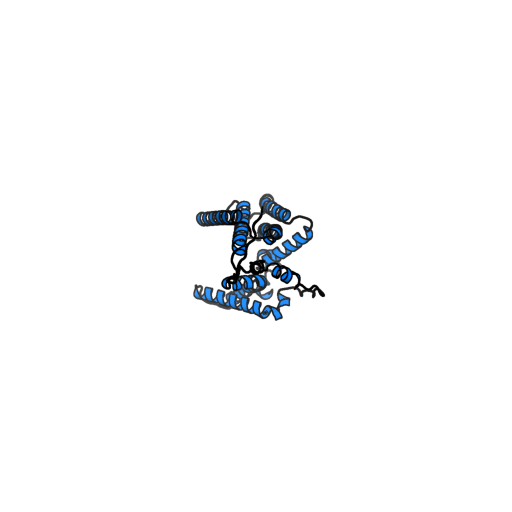ATOM 902 O O . ALA A 1 115 ? 17.904 10.862 2.244 1.00 85.62 115 ALA A O 1
ATOM 903 N N . ALA A 1 116 ? 16.051 12.122 2.210 1.00 86.75 116 ALA A N 1
ATOM 904 C CA . ALA A 1 116 ? 16.308 12.734 0.904 1.00 86.75 116 ALA A CA 1
ATOM 905 C C . ALA A 1 116 ? 17.555 13.645 0.855 1.00 86.75 116 ALA A C 1
ATOM 907 O O . ALA A 1 116 ? 18.007 13.990 -0.231 1.00 86.75 116 ALA A O 1
ATOM 908 N N . ARG A 1 117 ? 18.100 14.071 2.005 1.00 88.19 117 ARG A N 1
ATOM 909 C CA . ARG A 1 117 ? 19.341 14.867 2.081 1.00 88.19 117 ARG A CA 1
ATOM 910 C C . ARG A 1 117 ? 20.593 14.022 2.252 1.00 88.19 117 ARG A C 1
ATOM 912 O O . ARG A 1 117 ? 21.653 14.456 1.818 1.00 88.19 117 ARG A O 1
ATOM 919 N N . ILE A 1 118 ? 20.490 12.890 2.947 1.00 84.31 118 ILE A N 1
ATOM 920 C CA . ILE A 1 118 ? 21.637 12.003 3.176 1.00 84.31 118 ILE A CA 1
ATOM 921 C C . ILE A 1 118 ? 21.894 11.066 1.991 1.00 84.31 118 ILE A C 1
ATOM 923 O O . ILE A 1 118 ? 23.004 10.562 1.891 1.00 84.31 118 ILE A O 1
ATOM 927 N N . ASP A 1 119 ? 20.892 10.844 1.128 1.00 75.00 119 ASP A N 1
ATOM 928 C CA . ASP A 1 119 ? 20.927 9.942 -0.043 1.00 75.00 119 ASP A CA 1
ATOM 929 C C . ASP A 1 119 ? 21.451 8.525 0.281 1.00 75.00 119 ASP A C 1
ATOM 931 O O . ASP A 1 119 ? 22.058 7.826 -0.526 1.00 75.00 119 ASP A O 1
ATOM 935 N N . VAL A 1 120 ? 21.218 8.106 1.527 1.00 65.88 120 VAL A N 1
ATOM 936 C CA . VAL A 1 120 ? 21.640 6.833 2.111 1.00 65.88 120 VAL A CA 1
ATOM 937 C C . VAL A 1 120 ? 20.443 6.243 2.847 1.00 65.88 120 VAL A C 1
ATOM 939 O O . VAL A 1 120 ? 19.758 6.937 3.601 1.00 65.88 120 VAL A O 1
ATOM 942 N N . GLU A 1 121 ? 20.200 4.948 2.637 1.00 61.47 121 GLU A N 1
ATOM 943 C CA . GLU A 1 121 ? 19.133 4.207 3.314 1.00 61.47 121 GLU A CA 1
ATOM 944 C C . GLU A 1 121 ? 19.283 4.330 4.847 1.00 61.47 121 GLU A C 1
ATOM 946 O O . GLU A 1 121 ? 20.380 4.094 5.373 1.00 61.47 121 GLU A O 1
ATOM 951 N N . PRO A 1 122 ? 18.225 4.686 5.603 1.00 57.75 122 PRO A N 1
ATOM 952 C CA . PRO A 1 122 ? 18.356 4.895 7.038 1.00 57.75 122 PRO A CA 1
ATOM 953 C C . PRO A 1 122 ? 18.773 3.619 7.783 1.00 57.75 122 PRO A C 1
ATOM 955 O O . PRO A 1 122 ? 17.999 2.674 7.931 1.00 57.75 122 PRO A O 1
ATOM 958 N N . GLN A 1 123 ? 19.984 3.633 8.345 1.00 65.25 123 GLN A N 1
ATOM 959 C CA . GLN A 1 123 ? 20.595 2.487 9.037 1.00 65.25 123 GLN A CA 1
ATOM 960 C C . GLN A 1 123 ? 19.904 2.079 10.355 1.00 65.25 123 GLN A C 1
ATOM 962 O O . GLN A 1 123 ? 20.336 1.125 10.997 1.00 65.25 123 GLN A O 1
ATOM 967 N N . VAL A 1 124 ? 18.846 2.782 10.779 1.00 71.31 124 VAL A N 1
ATOM 968 C CA . VAL A 1 124 ? 18.077 2.508 12.007 1.00 71.31 124 VAL A CA 1
ATOM 969 C C . VAL A 1 124 ? 16.669 2.030 11.620 1.00 71.31 124 VAL A C 1
ATOM 971 O O . VAL A 1 124 ? 15.735 2.830 11.543 1.00 71.31 124 VAL A O 1
ATOM 974 N N . PRO A 1 125 ? 16.457 0.730 11.361 1.00 71.19 125 PRO A N 1
ATOM 975 C CA . PRO A 1 125 ? 15.321 0.314 10.538 1.00 71.19 125 PRO A CA 1
ATOM 976 C C . PRO A 1 125 ? 14.010 0.235 11.329 1.00 71.19 125 PRO A C 1
ATOM 978 O O . PRO A 1 125 ? 12.934 0.460 10.779 1.00 71.19 125 PRO A O 1
ATOM 981 N N . VAL A 1 126 ? 14.092 -0.002 12.645 1.00 82.50 126 VAL A N 1
ATOM 982 C CA . VAL A 1 126 ? 12.947 0.121 13.568 1.00 82.50 126 VAL A CA 1
ATOM 983 C C . VAL A 1 126 ? 12.429 1.558 13.587 1.00 82.50 126 VAL A C 1
ATOM 985 O O . VAL A 1 126 ? 11.220 1.773 13.596 1.00 82.50 126 VAL A O 1
ATOM 988 N N . LEU A 1 127 ? 13.327 2.551 13.540 1.00 85.31 127 LEU A N 1
ATOM 989 C CA . LEU A 1 127 ? 12.933 3.956 13.466 1.00 85.31 127 LEU A CA 1
ATOM 990 C C . LEU A 1 127 ? 12.211 4.233 12.141 1.00 85.31 127 LEU A C 1
ATOM 992 O O . LEU A 1 127 ? 11.134 4.822 12.164 1.00 85.31 127 LEU A O 1
ATOM 996 N N . THR A 1 128 ? 12.706 3.703 11.018 1.00 85.25 128 THR A N 1
ATOM 997 C CA . THR A 1 128 ? 11.998 3.749 9.726 1.00 85.25 128 THR A CA 1
ATOM 998 C C . THR A 1 128 ? 10.600 3.122 9.812 1.00 85.25 128 THR A C 1
ATOM 1000 O O . THR A 1 128 ? 9.631 3.746 9.385 1.00 85.25 128 THR A O 1
ATOM 1003 N N . GLN A 1 129 ? 10.446 1.936 10.414 1.00 88.25 129 GLN A N 1
ATOM 1004 C CA . GLN A 1 129 ? 9.134 1.294 10.604 1.00 88.25 129 GLN A CA 1
ATOM 1005 C C . GLN A 1 129 ? 8.178 2.149 11.450 1.00 88.25 129 GLN A C 1
ATOM 1007 O O . GLN A 1 129 ? 7.018 2.333 11.075 1.00 88.25 129 GLN A O 1
ATOM 1012 N N . VAL A 1 130 ? 8.653 2.706 12.568 1.00 91.06 130 VAL A N 1
ATOM 1013 C CA . VAL A 1 130 ? 7.860 3.587 13.441 1.00 91.06 130 VAL A CA 1
ATOM 1014 C C . VAL A 1 130 ? 7.448 4.859 12.701 1.00 91.06 130 VAL A C 1
ATOM 1016 O O . VAL A 1 130 ? 6.278 5.237 12.749 1.00 91.06 130 VAL A O 1
ATOM 1019 N N . VAL A 1 131 ? 8.361 5.495 11.966 1.00 92.12 131 VAL A N 1
ATOM 1020 C CA . VAL A 1 131 ? 8.055 6.703 11.190 1.00 92.12 131 VAL A CA 1
ATOM 1021 C C . VAL A 1 131 ? 7.064 6.413 10.061 1.00 92.12 131 VAL A C 1
ATOM 1023 O O . VAL A 1 131 ? 6.138 7.196 9.861 1.00 92.12 131 VAL A O 1
ATOM 1026 N N . VAL A 1 132 ? 7.179 5.280 9.361 1.00 91.75 132 VAL A N 1
ATOM 1027 C CA . VAL A 1 132 ? 6.199 4.870 8.340 1.00 91.75 132 VAL A CA 1
ATOM 1028 C C . VAL A 1 132 ? 4.825 4.606 8.968 1.00 91.75 132 VAL A C 1
ATOM 1030 O O . VAL A 1 132 ? 3.813 5.031 8.413 1.00 91.75 132 VAL A O 1
ATOM 1033 N N . LEU A 1 133 ? 4.754 3.984 10.151 1.00 93.50 133 LEU A N 1
ATOM 1034 C CA . LEU A 1 133 ? 3.493 3.831 10.888 1.00 93.50 133 LEU A CA 1
ATOM 1035 C C . LEU A 1 133 ? 2.886 5.186 11.281 1.00 93.50 133 LEU A C 1
ATOM 1037 O O . LEU A 1 133 ? 1.682 5.378 11.110 1.00 93.50 133 LEU A O 1
ATOM 1041 N N . LEU A 1 134 ? 3.697 6.141 11.748 1.00 95.25 134 LEU A N 1
ATOM 1042 C CA . LEU A 1 134 ? 3.252 7.511 12.026 1.00 95.25 134 LEU A CA 1
ATOM 1043 C C . LEU A 1 134 ? 2.751 8.209 10.753 1.00 95.25 134 LEU A C 1
ATOM 1045 O O . LEU A 1 134 ? 1.674 8.801 10.776 1.00 95.25 134 LEU A O 1
ATOM 1049 N N . ALA A 1 135 ? 3.462 8.079 9.631 1.00 95.44 135 ALA A N 1
ATOM 1050 C CA . ALA A 1 135 ? 3.047 8.622 8.340 1.00 95.44 135 ALA A CA 1
ATOM 1051 C C . ALA A 1 135 ? 1.676 8.074 7.910 1.00 95.44 135 ALA A C 1
ATOM 1053 O O . ALA A 1 135 ? 0.799 8.842 7.517 1.00 95.44 135 ALA A O 1
ATOM 1054 N N . VAL A 1 136 ? 1.454 6.761 8.050 1.00 94.25 136 VAL A N 1
ATOM 1055 C CA . VAL A 1 136 ? 0.167 6.111 7.749 1.00 94.25 136 VAL A CA 1
ATOM 1056 C C . VAL A 1 136 ? -0.938 6.589 8.695 1.00 94.25 136 VAL A C 1
ATOM 1058 O O . VAL A 1 136 ? -2.018 6.939 8.226 1.00 94.25 136 VAL A O 1
ATOM 1061 N N . VAL A 1 137 ? -0.694 6.661 10.008 1.00 95.31 137 VAL A N 1
ATOM 1062 C CA . VAL A 1 137 ? -1.682 7.162 10.986 1.00 95.31 137 VAL A CA 1
ATOM 1063 C C . VAL A 1 137 ? -2.036 8.630 10.721 1.00 95.31 137 VAL A C 1
ATOM 1065 O O . VAL A 1 137 ? -3.214 8.988 10.753 1.00 95.31 137 VAL A O 1
ATOM 1068 N N . GLY A 1 138 ? -1.048 9.466 10.398 1.00 95.94 138 GLY A N 1
ATOM 1069 C CA . GLY A 1 138 ? -1.243 10.861 10.012 1.00 95.94 138 GLY A CA 1
ATOM 1070 C C . GLY A 1 138 ? -2.043 11.004 8.714 1.00 95.94 138 GLY A C 1
ATOM 1071 O O . GLY A 1 138 ? -3.020 11.750 8.664 1.00 95.94 138 GLY A O 1
ATOM 1072 N N . ALA A 1 139 ? -1.697 10.235 7.679 1.00 94.62 139 ALA A N 1
ATOM 1073 C CA . ALA A 1 139 ? -2.428 10.218 6.414 1.00 94.62 139 ALA A CA 1
ATOM 1074 C C . ALA A 1 139 ? -3.886 9.767 6.605 1.00 94.62 139 ALA A C 1
ATOM 1076 O O . ALA A 1 139 ? -4.798 10.414 6.092 1.00 94.62 139 ALA A O 1
ATOM 1077 N N . VAL A 1 140 ? -4.133 8.720 7.403 1.00 93.62 140 VAL A N 1
ATOM 1078 C CA . VAL A 1 140 ? -5.490 8.283 7.772 1.00 93.62 140 VAL A CA 1
ATOM 1079 C C . VAL A 1 140 ? -6.237 9.379 8.537 1.00 93.62 140 VAL A C 1
ATOM 1081 O O . VAL A 1 140 ? -7.393 9.645 8.218 1.00 93.62 140 VAL A O 1
ATOM 1084 N N . GLY A 1 141 ? -5.594 10.062 9.489 1.00 94.88 141 GLY A N 1
ATOM 1085 C CA . GLY A 1 141 ? -6.202 11.162 10.246 1.00 94.88 141 GLY A CA 1
ATOM 1086 C C . GLY A 1 141 ? -6.631 12.351 9.379 1.00 94.88 141 GLY A C 1
ATOM 1087 O O . GLY A 1 141 ? -7.661 12.974 9.655 1.00 94.88 141 GLY A O 1
ATOM 1088 N N . VAL A 1 142 ? -5.901 12.634 8.296 1.00 94.56 142 VAL A N 1
ATOM 1089 C CA . VAL A 1 142 ? -6.318 13.598 7.265 1.00 94.56 142 VAL A CA 1
ATOM 1090 C C . VAL A 1 142 ? -7.464 13.032 6.423 1.00 94.56 142 VAL A C 1
ATOM 1092 O O . VAL A 1 142 ? -8.510 13.672 6.318 1.00 94.56 142 VAL A O 1
ATOM 1095 N N . LEU A 1 143 ? -7.323 11.819 5.876 1.00 90.94 143 LEU A N 1
ATOM 1096 C CA . LEU A 1 143 ? -8.336 11.187 5.016 1.00 90.94 143 LEU A CA 1
ATOM 1097 C C . LEU A 1 143 ? -9.702 11.036 5.701 1.00 90.94 143 LEU A C 1
ATOM 1099 O O . LEU A 1 143 ? -10.724 11.229 5.054 1.00 90.94 143 LEU A O 1
ATOM 1103 N N . GLN A 1 144 ? -9.736 10.753 7.005 1.00 92.31 144 GLN A N 1
ATOM 1104 C CA . GLN A 1 144 ? -10.971 10.666 7.797 1.00 92.31 144 GLN A CA 1
ATOM 1105 C C . GLN A 1 144 ? -11.731 11.998 7.920 1.00 92.31 144 GLN A C 1
ATOM 1107 O O . GLN A 1 144 ? -12.904 11.986 8.290 1.00 92.31 144 GLN A O 1
ATOM 1112 N N . ARG A 1 145 ? -11.076 13.137 7.656 1.00 91.19 145 ARG A N 1
ATOM 1113 C CA . ARG A 1 145 ? -11.659 14.488 7.734 1.00 91.19 145 ARG A CA 1
ATOM 1114 C C . ARG A 1 145 ? -11.923 15.127 6.384 1.00 91.19 145 ARG A C 1
ATOM 1116 O O . ARG A 1 145 ? -12.678 16.095 6.325 1.00 91.19 145 ARG A O 1
ATOM 1123 N N . LEU A 1 146 ? -11.302 14.628 5.318 1.00 88.31 146 LEU A N 1
ATOM 1124 C CA . LEU A 1 146 ? -11.611 15.108 3.982 1.00 88.31 146 LEU A CA 1
ATOM 1125 C C . LEU A 1 146 ? -13.092 14.807 3.691 1.00 88.31 146 LEU A C 1
ATOM 1127 O O . LEU A 1 146 ? -13.527 13.663 3.863 1.00 88.31 146 LEU A O 1
ATOM 1131 N N . PRO A 1 147 ? -13.889 15.794 3.240 1.00 84.81 147 PRO A N 1
ATOM 1132 C CA . PRO A 1 147 ? -15.222 15.499 2.733 1.00 84.81 147 PRO A CA 1
ATOM 1133 C C . PRO A 1 147 ? -15.101 14.508 1.567 1.00 84.81 147 PRO A C 1
ATOM 1135 O O . PRO A 1 147 ? -14.053 14.424 0.923 1.00 84.81 147 PRO A O 1
ATOM 1138 N N . ARG A 1 148 ? -16.171 13.764 1.257 1.00 82.12 148 ARG A N 1
ATOM 1139 C CA . ARG A 1 148 ? -16.191 12.802 0.135 1.00 82.12 148 ARG A CA 1
ATOM 1140 C C . ARG A 1 148 ? -16.197 13.522 -1.221 1.00 82.12 148 ARG A C 1
ATOM 1142 O O . ARG A 1 148 ? -17.197 13.538 -1.943 1.00 82.12 148 ARG A O 1
ATOM 1149 N N . LEU A 1 149 ? -15.073 14.155 -1.547 1.00 87.44 149 LEU A N 1
ATOM 1150 C CA . LEU A 1 149 ? -14.838 14.910 -2.767 1.00 87.44 149 LEU A CA 1
ATOM 1151 C C . LEU A 1 149 ? -14.996 13.990 -3.975 1.00 87.44 149 LEU A C 1
ATOM 1153 O O . LEU A 1 149 ? -14.450 12.887 -4.015 1.00 87.44 149 LEU A O 1
ATOM 1157 N N . ARG A 1 150 ? -15.687 14.468 -5.016 1.00 87.31 150 ARG A N 1
ATOM 1158 C CA . ARG A 1 150 ? -15.846 13.708 -6.269 1.00 87.31 150 ARG A CA 1
ATOM 1159 C C . ARG A 1 150 ? -14.491 13.332 -6.892 1.00 87.31 150 ARG A C 1
ATOM 1161 O O . ARG A 1 150 ? -14.393 12.262 -7.482 1.00 87.31 150 ARG A O 1
ATOM 1168 N N . ALA A 1 151 ? -13.460 14.152 -6.675 1.00 87.88 151 ALA A N 1
ATOM 1169 C CA . ALA A 1 151 ? -12.079 13.911 -7.097 1.00 87.88 151 ALA A CA 1
ATOM 1170 C C . ALA A 1 151 ? -11.402 12.691 -6.434 1.00 87.88 151 ALA A C 1
ATOM 1172 O O . ALA A 1 151 ? -10.469 12.143 -7.011 1.00 87.88 151 ALA A O 1
ATOM 1173 N N . LEU A 1 152 ? -11.868 12.229 -5.266 1.00 87.25 152 LEU A N 1
ATOM 1174 C CA . LEU A 1 152 ? -11.325 11.035 -4.598 1.00 87.25 152 LEU A CA 1
ATOM 1175 C C . LEU A 1 152 ? -11.961 9.730 -5.102 1.00 87.25 152 LEU A C 1
ATOM 1177 O O . LEU A 1 152 ? -11.376 8.661 -4.941 1.00 87.25 152 LEU A O 1
ATOM 1181 N N . ARG A 1 153 ? -13.119 9.796 -5.777 1.00 89.69 153 ARG A N 1
ATOM 1182 C CA . ARG A 1 153 ? -13.837 8.609 -6.280 1.00 89.69 153 ARG A CA 1
ATOM 1183 C C . ARG A 1 153 ? -13.002 7.704 -7.201 1.00 89.69 153 ARG A C 1
ATOM 1185 O O . ARG A 1 153 ? -13.130 6.492 -7.047 1.00 89.69 153 ARG A O 1
ATOM 1192 N N . PRO A 1 154 ? -12.149 8.209 -8.120 1.00 89.62 154 PRO A N 1
ATOM 1193 C CA . PRO A 1 154 ? -11.272 7.349 -8.918 1.00 89.62 154 PRO A CA 1
ATOM 1194 C C . PRO A 1 154 ? -10.255 6.591 -8.056 1.00 89.62 154 PRO A C 1
ATOM 1196 O O . PRO A 1 154 ? -10.004 5.415 -8.302 1.00 89.62 154 PRO A O 1
ATOM 1199 N N . VAL A 1 155 ? -9.721 7.232 -7.008 1.00 87.75 155 VAL A N 1
ATOM 1200 C CA . VAL A 1 155 ? -8.767 6.623 -6.066 1.00 87.75 155 VAL A CA 1
ATOM 1201 C C . VAL A 1 155 ? -9.458 5.561 -5.207 1.00 87.75 155 VAL A C 1
ATOM 1203 O O . VAL A 1 155 ? -8.951 4.449 -5.077 1.00 87.75 155 VAL A O 1
ATOM 1206 N N . GLU A 1 156 ? -10.655 5.850 -4.688 1.00 89.62 156 GLU A N 1
ATOM 1207 C CA . GLU A 1 156 ? -11.488 4.873 -3.972 1.00 89.62 156 GLU A CA 1
ATOM 1208 C C . GLU A 1 156 ? -11.861 3.676 -4.862 1.00 89.62 156 GLU A C 1
ATOM 1210 O O . GLU A 1 156 ? -11.783 2.524 -4.432 1.00 89.62 156 GLU A O 1
ATOM 1215 N N . TRP A 1 157 ? -12.251 3.929 -6.115 1.00 91.94 157 TRP A N 1
ATOM 1216 C CA . TRP A 1 157 ? -12.586 2.895 -7.096 1.00 91.94 157 TRP A CA 1
ATOM 1217 C C . TRP A 1 157 ? -11.378 2.017 -7.434 1.00 91.94 157 TRP A C 1
ATOM 1219 O O . TRP A 1 157 ? -11.509 0.790 -7.465 1.00 91.94 157 TRP A O 1
ATOM 1229 N N . LEU A 1 158 ? -10.201 2.624 -7.618 1.00 89.75 158 LEU A N 1
ATOM 1230 C CA . LEU A 1 158 ? -8.953 1.910 -7.869 1.00 89.75 158 LEU A CA 1
ATOM 1231 C C . LEU A 1 158 ? -8.562 1.065 -6.649 1.00 89.75 158 LEU A C 1
ATOM 1233 O O . LEU A 1 158 ? -8.275 -0.118 -6.798 1.00 89.75 158 LEU A O 1
ATOM 1237 N N . GLY A 1 159 ? -8.652 1.617 -5.435 1.00 87.62 159 GLY A N 1
ATOM 1238 C CA . GLY A 1 159 ? -8.392 0.895 -4.186 1.00 87.62 159 GLY A CA 1
ATOM 1239 C C . GLY A 1 159 ? -9.312 -0.317 -3.994 1.00 87.62 159 GLY A C 1
ATOM 1240 O O . GLY A 1 159 ? -8.836 -1.416 -3.701 1.00 87.62 159 GLY A O 1
ATOM 1241 N N . ARG A 1 160 ? -10.620 -0.165 -4.250 1.00 90.25 160 ARG A N 1
ATOM 1242 C CA . ARG A 1 160 ? -11.628 -1.248 -4.169 1.00 90.25 160 ARG A CA 1
ATOM 1243 C C . ARG A 1 160 ? -11.443 -2.356 -5.208 1.00 90.25 160 ARG A C 1
ATOM 1245 O O . ARG A 1 160 ? -11.983 -3.448 -5.028 1.00 90.25 160 ARG A O 1
ATOM 1252 N N . ASN A 1 161 ? -10.703 -2.084 -6.278 1.00 92.81 161 ASN A N 1
ATOM 1253 C CA . ASN A 1 161 ? -10.393 -3.049 -7.328 1.00 92.81 161 ASN A CA 1
ATOM 1254 C C . ASN A 1 161 ? -8.903 -3.404 -7.402 1.00 92.81 161 ASN A C 1
ATOM 1256 O O . ASN A 1 161 ? -8.526 -4.144 -8.300 1.00 92.81 161 ASN A O 1
ATOM 1260 N N . SER A 1 162 ? -8.083 -2.934 -6.456 1.00 90.06 162 SER A N 1
ATOM 1261 C CA . SER A 1 162 ? -6.610 -2.959 -6.488 1.00 90.06 162 SER A CA 1
ATOM 1262 C C . SER A 1 162 ? -5.983 -4.314 -6.824 1.00 90.06 162 SER A C 1
ATOM 1264 O O . SER A 1 162 ? -4.945 -4.335 -7.472 1.00 90.06 162 SER A O 1
ATOM 1266 N N . ILE A 1 163 ? -6.635 -5.428 -6.479 1.00 89.81 163 ILE A N 1
ATOM 1267 C CA . ILE A 1 163 ? -6.208 -6.793 -6.829 1.00 89.81 163 ILE A CA 1
ATOM 1268 C C . ILE A 1 163 ? -6.199 -7.104 -8.342 1.00 89.81 163 ILE A C 1
ATOM 1270 O O . ILE A 1 163 ? -5.585 -8.090 -8.727 1.00 89.81 163 ILE A O 1
ATOM 1274 N N . VAL A 1 164 ? -6.880 -6.304 -9.177 1.00 90.75 164 VAL A N 1
ATOM 1275 C CA . VAL A 1 164 ? -7.010 -6.501 -10.638 1.00 90.75 164 VAL A CA 1
ATOM 1276 C C . VAL A 1 164 ? -6.072 -5.610 -11.469 1.00 90.75 164 VAL A C 1
ATOM 1278 O O . VAL A 1 164 ? -5.615 -6.076 -12.506 1.00 90.75 164 VAL A O 1
ATOM 1281 N N . PRO A 1 165 ? -5.719 -4.372 -11.066 1.00 91.19 165 PRO A N 1
ATOM 1282 C CA . PRO A 1 165 ? -4.533 -3.694 -11.587 1.00 91.19 165 PRO A CA 1
ATOM 1283 C C . PRO A 1 165 ? -3.253 -4.334 -11.053 1.00 91.19 165 PRO A C 1
ATOM 1285 O O . PRO A 1 165 ? -2.286 -4.490 -11.795 1.00 91.19 165 PRO A O 1
ATOM 1288 N N . TYR A 1 166 ? -3.255 -4.785 -9.793 1.00 88.88 166 TYR A N 1
ATOM 1289 C CA . TYR A 1 166 ? -2.372 -5.878 -9.391 1.00 88.88 166 TYR A CA 1
ATOM 1290 C C . TYR A 1 166 ? -2.743 -7.151 -10.181 1.00 88.88 166 TYR A C 1
ATOM 1292 O O . TYR A 1 166 ? -3.821 -7.211 -10.751 1.00 88.88 166 TYR A O 1
ATOM 1300 N N . LEU A 1 167 ? -1.878 -8.159 -10.283 1.00 87.44 167 LEU A N 1
ATOM 1301 C CA . LEU A 1 167 ? -2.031 -9.304 -11.208 1.00 87.44 167 LEU A CA 1
ATOM 1302 C C . LEU A 1 167 ? -1.962 -8.947 -12.709 1.00 87.44 167 LEU A C 1
ATOM 1304 O O . LEU A 1 167 ? -1.295 -9.679 -13.430 1.00 87.44 167 LEU A O 1
ATOM 1308 N N . VAL A 1 168 ? -2.588 -7.869 -13.201 1.00 90.19 168 VAL A N 1
ATOM 1309 C CA . VAL A 1 168 ? -2.632 -7.547 -14.646 1.00 90.19 168 VAL A CA 1
ATOM 1310 C C . VAL A 1 168 ? -1.482 -6.655 -15.118 1.00 90.19 168 VAL A C 1
ATOM 1312 O O . VAL A 1 168 ? -0.959 -6.916 -16.200 1.00 90.19 168 VAL A O 1
ATOM 1315 N N . HIS A 1 169 ? -1.050 -5.640 -14.354 1.00 90.50 169 HIS A N 1
ATOM 1316 C CA . HIS A 1 169 ? -0.109 -4.649 -14.902 1.00 90.50 169 HIS A CA 1
ATOM 1317 C C . HIS A 1 169 ? 1.227 -5.250 -15.349 1.00 90.50 169 HIS A C 1
ATOM 1319 O O . HIS A 1 169 ? 1.698 -4.919 -16.431 1.00 90.50 169 HIS A O 1
ATOM 1325 N N . LEU A 1 170 ? 1.829 -6.145 -14.558 1.00 85.44 170 LEU A N 1
ATOM 1326 C CA . LEU A 1 170 ? 3.148 -6.682 -14.890 1.00 85.44 170 LEU A CA 1
ATOM 1327 C C . LEU A 1 170 ? 3.123 -7.631 -16.103 1.00 85.44 170 LEU A C 1
ATOM 1329 O O . LEU A 1 170 ? 3.943 -7.430 -16.990 1.00 85.44 170 LEU A O 1
ATOM 1333 N N . PRO A 1 171 ? 2.174 -8.579 -16.245 1.00 85.44 171 PRO A N 1
ATOM 1334 C CA . PRO A 1 171 ? 2.003 -9.318 -17.498 1.00 85.44 171 PRO A CA 1
ATOM 1335 C C . PRO A 1 171 ? 1.796 -8.428 -18.728 1.00 85.44 171 PRO A C 1
ATOM 1337 O O . PRO A 1 171 ? 2.263 -8.783 -19.804 1.00 85.44 171 PRO A O 1
ATOM 1340 N N . VAL A 1 172 ? 1.121 -7.279 -18.588 1.00 89.69 172 VAL A N 1
ATOM 1341 C CA . VAL A 1 172 ? 0.982 -6.315 -19.690 1.00 89.69 172 VAL A CA 1
ATOM 1342 C C . VAL A 1 172 ? 2.320 -5.646 -19.996 1.00 89.69 172 VAL A C 1
ATOM 1344 O O . VAL A 1 172 ? 2.733 -5.671 -21.148 1.00 89.69 172 VAL A O 1
ATOM 1347 N N . ILE A 1 173 ? 3.035 -5.128 -18.993 1.00 87.62 173 ILE A N 1
ATOM 1348 C CA . ILE A 1 173 ? 4.375 -4.535 -19.166 1.00 87.62 173 ILE A CA 1
ATOM 1349 C C . ILE A 1 173 ? 5.341 -5.532 -19.820 1.00 87.62 173 ILE A C 1
ATOM 1351 O O . ILE A 1 173 ? 6.049 -5.163 -20.750 1.00 87.62 173 ILE A O 1
ATOM 1355 N N . GLU A 1 174 ? 5.327 -6.794 -19.389 1.00 85.00 174 GLU A N 1
ATOM 1356 C CA . GLU A 1 174 ? 6.174 -7.860 -19.931 1.00 85.00 174 GLU A CA 1
ATOM 1357 C C . GLU A 1 174 ? 5.853 -8.157 -21.405 1.00 85.00 174 GLU A C 1
ATOM 1359 O O . GLU A 1 174 ? 6.755 -8.282 -22.230 1.00 85.00 174 GLU A O 1
ATOM 1364 N N . LEU A 1 175 ? 4.566 -8.225 -21.765 1.00 86.94 175 LEU A N 1
ATOM 1365 C CA . LEU A 1 175 ? 4.143 -8.405 -23.156 1.00 86.94 175 LEU A CA 1
ATOM 1366 C C . LEU A 1 175 ? 4.504 -7.195 -24.028 1.00 86.94 175 LEU A C 1
ATOM 1368 O O . LEU A 1 175 ? 4.949 -7.384 -25.157 1.00 86.94 175 LEU A O 1
ATOM 1372 N N . LEU A 1 176 ? 4.352 -5.968 -23.517 1.00 89.00 176 LEU A N 1
ATOM 1373 C CA . LEU A 1 176 ? 4.772 -4.756 -24.227 1.00 89.00 176 LEU A CA 1
ATOM 1374 C C . LEU A 1 176 ? 6.294 -4.759 -24.434 1.00 89.00 176 LEU A C 1
ATOM 1376 O O . LEU A 1 176 ? 6.747 -4.589 -25.559 1.00 89.00 176 LEU A O 1
ATOM 1380 N N . GLY A 1 177 ? 7.079 -5.038 -23.390 1.00 85.88 177 GLY A N 1
ATOM 1381 C CA . GLY A 1 177 ? 8.543 -5.074 -23.456 1.00 85.88 177 GLY A CA 1
ATOM 1382 C C . GLY A 1 177 ? 9.115 -6.166 -24.367 1.00 85.88 177 GLY A C 1
ATOM 1383 O O . GLY A 1 177 ? 10.181 -5.972 -24.939 1.00 85.88 177 GLY A O 1
ATOM 1384 N N . ARG A 1 178 ? 8.411 -7.293 -24.545 1.00 86.06 178 ARG A N 1
ATOM 1385 C CA . ARG A 1 178 ? 8.827 -8.388 -25.447 1.00 86.06 178 ARG A CA 1
ATOM 1386 C C . ARG A 1 178 ? 8.386 -8.230 -26.901 1.00 86.06 178 ARG A C 1
ATOM 1388 O O . ARG A 1 178 ? 8.946 -8.901 -27.765 1.00 86.06 178 ARG A O 1
ATOM 1395 N N . HIS A 1 179 ? 7.353 -7.433 -27.173 1.00 87.12 179 HIS A N 1
ATOM 1396 C CA . HIS A 1 179 ? 6.717 -7.374 -28.498 1.00 87.12 179 HIS A CA 1
ATOM 1397 C C . HIS A 1 179 ? 6.676 -5.977 -29.123 1.00 87.12 179 HIS A C 1
ATOM 1399 O O . HIS A 1 179 ? 6.278 -5.851 -30.280 1.00 87.12 179 HIS A O 1
ATOM 1405 N N . ILE A 1 180 ? 7.086 -4.941 -28.393 1.00 87.25 180 ILE A N 1
ATOM 1406 C CA . ILE A 1 180 ? 7.191 -3.576 -28.898 1.00 87.25 180 ILE A CA 1
ATOM 1407 C C . ILE A 1 180 ? 8.649 -3.127 -28.793 1.00 87.25 180 ILE A C 1
ATOM 1409 O O . ILE A 1 180 ? 9.147 -2.814 -27.714 1.00 87.25 180 ILE A O 1
ATOM 1413 N N . ASP A 1 181 ? 9.320 -3.084 -29.942 1.00 88.25 181 ASP A N 1
ATOM 1414 C CA . ASP A 1 181 ? 10.664 -2.525 -30.084 1.00 88.25 181 ASP A CA 1
ATOM 1415 C C . ASP A 1 181 ? 10.550 -1.037 -30.452 1.00 88.25 181 ASP A C 1
ATOM 1417 O O . ASP A 1 181 ? 10.519 -0.647 -31.621 1.00 88.25 181 ASP A O 1
ATOM 1421 N N . LEU A 1 182 ? 10.358 -0.204 -29.426 1.00 88.56 182 LEU A N 1
ATOM 1422 C CA . LEU A 1 182 ? 10.336 1.253 -29.541 1.00 88.56 182 LEU A CA 1
ATOM 1423 C C . LEU A 1 182 ? 11.548 1.851 -28.816 1.00 88.56 182 LEU A C 1
ATOM 1425 O O . LEU A 1 182 ? 11.884 1.403 -27.717 1.00 88.56 182 LEU A O 1
ATOM 1429 N N . PRO A 1 183 ? 12.168 2.914 -29.363 1.00 90.38 183 PRO A N 1
ATOM 1430 C CA . PRO A 1 183 ? 13.311 3.555 -28.729 1.00 90.38 183 PRO A CA 1
ATOM 1431 C C . PRO A 1 183 ? 12.943 4.088 -27.341 1.00 90.38 183 PRO A C 1
ATOM 1433 O O . PRO A 1 183 ? 11.865 4.657 -27.134 1.00 90.38 183 PRO A O 1
ATOM 1436 N N . ALA A 1 184 ? 13.858 3.929 -26.385 1.00 89.94 184 ALA A N 1
ATOM 1437 C CA . ALA A 1 184 ? 13.671 4.421 -25.027 1.00 89.94 184 ALA A CA 1
ATOM 1438 C C . ALA A 1 184 ? 13.535 5.953 -25.020 1.00 89.94 184 ALA A C 1
ATOM 1440 O O . ALA A 1 184 ? 14.415 6.678 -25.483 1.00 89.94 184 ALA A O 1
ATOM 1441 N N . GLY A 1 185 ? 12.428 6.454 -24.474 1.00 92.44 185 GLY A N 1
ATOM 1442 C CA . GLY A 1 185 ? 12.170 7.886 -24.374 1.00 92.44 185 GLY A CA 1
ATOM 1443 C C . GLY A 1 185 ? 10.850 8.199 -23.665 1.00 92.44 185 GLY A C 1
ATOM 1444 O O . GLY A 1 185 ? 10.034 7.295 -23.462 1.00 92.44 185 GLY A O 1
ATOM 1445 N N . PRO A 1 186 ? 10.600 9.474 -23.303 1.00 93.31 186 PRO A N 1
ATOM 1446 C CA . PRO A 1 186 ? 9.415 9.864 -22.536 1.00 93.31 186 PRO A CA 1
ATOM 1447 C C . PRO A 1 186 ? 8.090 9.497 -23.218 1.00 93.31 186 PRO A C 1
ATOM 1449 O O . PRO A 1 186 ? 7.152 9.088 -22.541 1.00 93.31 186 PRO A O 1
ATOM 1452 N N . GLY A 1 187 ? 8.022 9.586 -24.553 1.00 93.44 187 GLY A N 1
ATOM 1453 C CA . GLY A 1 187 ? 6.841 9.194 -25.331 1.00 93.44 187 GLY A CA 1
ATOM 1454 C C . GLY A 1 187 ? 6.551 7.691 -25.259 1.00 93.44 187 GLY A C 1
ATOM 1455 O O . GLY A 1 187 ? 5.422 7.301 -24.976 1.00 93.44 187 GLY A O 1
ATOM 1456 N N . THR A 1 188 ? 7.576 6.852 -25.430 1.00 91.06 188 THR A N 1
ATOM 1457 C CA . THR A 1 188 ? 7.479 5.388 -25.296 1.00 91.06 188 THR A CA 1
ATOM 1458 C C . THR A 1 188 ? 7.072 4.984 -23.879 1.00 91.06 188 THR A C 1
ATOM 1460 O O . THR A 1 188 ? 6.172 4.166 -23.701 1.00 91.06 188 THR A O 1
ATOM 1463 N N . PHE A 1 189 ? 7.655 5.620 -22.857 1.00 90.38 189 PHE A N 1
ATOM 1464 C CA . PHE A 1 189 ? 7.281 5.389 -21.461 1.00 90.38 189 PHE A CA 1
ATOM 1465 C C . PHE A 1 189 ? 5.825 5.794 -21.178 1.00 90.38 189 PHE A C 1
ATOM 1467 O O . PHE A 1 189 ? 5.073 5.019 -20.587 1.00 90.38 189 PHE A O 1
ATOM 1474 N N . ALA A 1 190 ? 5.396 6.969 -21.650 1.00 93.81 190 ALA A N 1
ATOM 1475 C CA . ALA A 1 190 ? 4.015 7.429 -21.522 1.00 93.81 190 ALA A CA 1
ATOM 1476 C C . ALA A 1 190 ? 3.027 6.501 -22.250 1.00 93.81 190 ALA A C 1
ATOM 1478 O O . ALA A 1 190 ? 1.960 6.211 -21.709 1.00 93.81 190 ALA A O 1
ATOM 1479 N N . LEU A 1 191 ? 3.392 5.981 -23.428 1.00 92.69 191 LEU A N 1
ATOM 1480 C CA . LEU A 1 191 ? 2.607 4.991 -24.164 1.00 92.69 191 LEU A CA 1
ATOM 1481 C C . LEU A 1 191 ? 2.482 3.679 -23.378 1.00 92.69 191 LEU A C 1
ATOM 1483 O O . LEU A 1 191 ? 1.368 3.195 -23.187 1.00 92.69 191 LEU A O 1
ATOM 1487 N N . TYR A 1 192 ? 3.587 3.121 -22.874 1.00 93.06 192 TYR A N 1
ATOM 1488 C CA . TYR A 1 192 ? 3.566 1.876 -22.093 1.00 93.06 192 TYR A CA 1
ATOM 1489 C C . TYR A 1 192 ? 2.733 2.035 -20.822 1.00 93.06 192 TYR A C 1
ATOM 1491 O O . TYR A 1 192 ? 1.931 1.159 -20.493 1.00 93.06 192 TYR A O 1
ATOM 1499 N N . TYR A 1 193 ? 2.857 3.175 -20.143 1.00 93.00 193 TYR A N 1
ATOM 1500 C CA . TYR A 1 193 ? 2.059 3.512 -18.970 1.00 93.00 193 TYR A CA 1
ATOM 1501 C C . TYR A 1 193 ? 0.564 3.637 -19.307 1.00 93.00 193 TYR A C 1
ATOM 1503 O O . TYR A 1 193 ? -0.271 3.029 -18.635 1.00 93.00 193 TYR A O 1
ATOM 1511 N N . ALA A 1 194 ? 0.218 4.351 -20.383 1.00 95.56 194 ALA A N 1
ATOM 1512 C CA . ALA A 1 194 ? -1.159 4.533 -20.836 1.00 95.56 194 ALA A CA 1
ATOM 1513 C C . ALA A 1 194 ? -1.817 3.211 -21.262 1.00 95.56 194 ALA A C 1
ATOM 1515 O O . ALA A 1 194 ? -2.944 2.935 -20.850 1.00 95.56 194 ALA A O 1
ATOM 1516 N N . VAL A 1 195 ? -1.115 2.363 -22.023 1.00 95.88 195 VAL A N 1
ATOM 1517 C CA . VAL A 1 195 ? -1.606 1.034 -22.421 1.00 95.88 195 VAL A CA 1
ATOM 1518 C C . VAL A 1 195 ? -1.761 0.130 -21.198 1.00 95.88 195 VAL A C 1
ATOM 1520 O O . VAL A 1 195 ? -2.810 -0.488 -21.029 1.00 95.88 195 VAL A O 1
ATOM 1523 N N . THR A 1 196 ? -0.777 0.105 -20.294 1.00 95.19 196 THR A N 1
ATOM 1524 C CA . THR A 1 196 ? -0.844 -0.698 -19.061 1.00 95.19 196 THR A CA 1
ATOM 1525 C C . THR A 1 196 ? -2.029 -0.291 -18.186 1.00 95.19 196 THR A C 1
ATOM 1527 O O . THR A 1 196 ? -2.797 -1.150 -17.753 1.00 95.19 196 THR A O 1
ATOM 1530 N N . ILE A 1 197 ? -2.241 1.011 -17.961 1.00 94.56 197 ILE A N 1
ATOM 1531 C CA . ILE A 1 197 ? -3.410 1.505 -17.221 1.00 94.56 197 ILE A CA 1
ATOM 1532 C C . ILE A 1 197 ? -4.708 1.197 -17.967 1.00 94.56 197 ILE A C 1
ATOM 1534 O O . ILE A 1 197 ? -5.657 0.735 -17.336 1.00 94.56 197 ILE A O 1
ATOM 1538 N N . GLY A 1 198 ? -4.759 1.398 -19.285 1.00 95.88 198 GLY A N 1
ATOM 1539 C CA . GLY A 1 198 ? -5.934 1.106 -20.105 1.00 95.88 198 GLY A CA 1
ATOM 1540 C C . GLY A 1 198 ? -6.374 -0.355 -19.991 1.00 95.88 198 GLY A C 1
ATOM 1541 O O . GLY A 1 198 ? -7.547 -0.625 -19.730 1.00 95.88 198 GLY A O 1
ATOM 1542 N N . VAL A 1 199 ? -5.431 -1.298 -20.085 1.00 95.62 199 VAL A N 1
ATOM 1543 C CA . VAL A 1 199 ? -5.708 -2.735 -19.920 1.00 95.62 199 VAL A CA 1
ATOM 1544 C C . VAL A 1 199 ? -6.104 -3.071 -18.479 1.00 95.62 199 VAL A C 1
ATOM 1546 O O . VAL A 1 199 ? -7.050 -3.831 -18.278 1.00 95.62 199 VAL A O 1
ATOM 1549 N N . CYS A 1 200 ? -5.468 -2.475 -17.465 1.00 94.75 200 CYS A N 1
ATOM 1550 C CA . CYS A 1 200 ? -5.877 -2.645 -16.066 1.00 94.75 200 CYS A CA 1
ATOM 1551 C C . CYS A 1 200 ? -7.307 -2.139 -15.809 1.00 94.75 200 CYS A C 1
ATOM 1553 O O . CYS A 1 200 ? -8.095 -2.827 -15.162 1.00 94.75 200 CYS A O 1
ATOM 1555 N N . VAL A 1 201 ? -7.675 -0.966 -16.334 1.00 94.88 201 VAL A N 1
ATOM 1556 C CA . VAL A 1 201 ? -9.036 -0.413 -16.233 1.00 94.88 201 VAL A CA 1
ATOM 1557 C C . VAL A 1 201 ? -10.035 -1.317 -16.953 1.00 94.88 201 VAL A C 1
ATOM 1559 O O . VAL A 1 201 ? -11.067 -1.654 -16.375 1.00 94.88 201 VAL A O 1
ATOM 1562 N N . LEU A 1 202 ? -9.715 -1.782 -18.164 1.00 95.44 202 LEU A N 1
ATOM 1563 C CA . LEU A 1 202 ? -10.547 -2.726 -18.911 1.00 95.44 202 LEU A CA 1
ATOM 1564 C C . LEU A 1 202 ? -10.752 -4.040 -18.140 1.00 95.44 202 LEU A C 1
ATOM 1566 O O . LEU A 1 202 ? -11.882 -4.509 -18.023 1.00 95.44 202 LEU A O 1
ATOM 1570 N N . ALA A 1 203 ? -9.699 -4.602 -17.542 1.00 93.50 203 ALA A N 1
ATOM 1571 C CA . ALA A 1 203 ? -9.793 -5.805 -16.715 1.00 93.50 203 ALA A CA 1
ATOM 1572 C C . ALA A 1 203 ? -10.693 -5.599 -15.481 1.00 93.50 203 ALA A C 1
ATOM 1574 O O . ALA A 1 203 ? -11.477 -6.485 -15.137 1.00 93.50 203 ALA A O 1
ATOM 1575 N N . VAL A 1 204 ? -10.652 -4.418 -14.849 1.00 93.00 204 VAL A N 1
ATOM 1576 C CA . VAL A 1 204 ? -11.578 -4.061 -13.759 1.00 93.00 204 VAL A CA 1
ATOM 1577 C C . VAL A 1 204 ? -13.024 -3.956 -14.254 1.00 93.00 204 VAL A C 1
ATOM 1579 O O . VAL A 1 204 ? -13.930 -4.420 -13.564 1.00 93.00 204 VAL A O 1
ATOM 1582 N N . LEU A 1 205 ? -13.265 -3.389 -15.439 1.00 92.81 205 LEU A N 1
ATOM 1583 C CA . LEU A 1 205 ? -14.608 -3.299 -16.027 1.00 92.81 205 LEU A CA 1
ATOM 1584 C C . LEU A 1 205 ? -15.168 -4.676 -16.422 1.00 92.81 205 LEU A C 1
ATOM 1586 O O . LEU A 1 205 ? -16.364 -4.911 -16.271 1.00 92.81 205 LEU A O 1
ATOM 1590 N N . LEU A 1 206 ? -14.311 -5.607 -16.855 1.00 93.31 206 LEU A N 1
ATOM 1591 C CA . LEU A 1 206 ? -14.674 -6.993 -17.183 1.00 93.31 206 LEU A CA 1
ATOM 1592 C C . LEU A 1 206 ? -14.835 -7.903 -15.949 1.00 93.31 206 LEU A C 1
ATOM 1594 O O . LEU A 1 206 ? -15.403 -8.994 -16.061 1.00 93.31 206 LEU A O 1
ATOM 1598 N N . ARG A 1 207 ? -14.409 -7.447 -14.762 1.00 88.38 207 ARG A N 1
ATOM 1599 C CA . ARG A 1 207 ? -14.467 -8.181 -13.484 1.00 88.38 207 ARG A CA 1
ATOM 1600 C C . ARG A 1 207 ? -15.825 -8.825 -13.141 1.00 88.38 207 ARG A C 1
ATOM 1602 O O . ARG A 1 207 ? -15.791 -9.882 -12.515 1.00 88.38 207 ARG A O 1
ATOM 1609 N N . PRO A 1 208 ? -17.009 -8.287 -13.504 1.00 86.88 208 PRO A N 1
ATOM 1610 C CA . PRO A 1 208 ? -18.279 -8.979 -13.262 1.00 86.88 208 PRO A CA 1
ATOM 1611 C C . PRO A 1 208 ? -18.381 -10.347 -13.956 1.00 86.88 208 PRO A C 1
ATOM 1613 O O . PRO A 1 208 ? -19.032 -11.243 -13.428 1.00 86.88 208 PRO A O 1
ATOM 1616 N N . VAL A 1 209 ? -17.713 -10.519 -15.102 1.00 89.25 209 VAL A N 1
ATOM 1617 C CA . VAL A 1 209 ? -17.672 -11.774 -15.873 1.00 89.25 209 VAL A CA 1
ATOM 1618 C C . VAL A 1 209 ? -16.426 -12.592 -15.520 1.00 89.25 209 VAL A C 1
ATOM 1620 O O . VAL A 1 209 ? -16.493 -13.809 -15.383 1.00 89.25 209 VAL A O 1
ATOM 1623 N N . THR A 1 210 ? -15.285 -11.931 -15.308 1.00 87.31 210 THR A N 1
ATOM 1624 C CA . THR A 1 210 ? -13.991 -12.573 -15.012 1.00 87.31 210 THR A CA 1
ATOM 1625 C C . THR A 1 210 ? -13.701 -12.742 -13.517 1.00 87.31 210 THR A C 1
ATOM 1627 O O . THR A 1 210 ? -12.597 -13.124 -13.138 1.00 87.31 210 THR A O 1
ATOM 1630 N N . GLY A 1 211 ? -14.675 -12.487 -12.636 1.00 78.19 211 GLY A N 1
ATOM 1631 C CA . GLY A 1 211 ? -14.476 -12.419 -11.182 1.00 78.19 211 GLY A CA 1
ATOM 1632 C C . GLY A 1 211 ? -13.878 -13.680 -10.551 1.00 78.19 211 GLY A C 1
ATOM 1633 O O . GLY A 1 211 ? -13.136 -13.575 -9.576 1.00 78.19 211 GLY A O 1
ATOM 1634 N N . PHE A 1 212 ? -14.125 -14.847 -11.155 1.00 84.62 212 PHE A N 1
ATOM 1635 C CA . PHE A 1 212 ? -13.553 -16.139 -10.763 1.00 84.62 212 PHE A CA 1
ATOM 1636 C C . PHE A 1 212 ? -12.018 -16.210 -10.883 1.00 84.62 212 PHE A C 1
ATOM 1638 O O . PHE A 1 212 ? -11.401 -17.039 -10.222 1.00 84.62 212 PHE A O 1
ATOM 1645 N N . LEU A 1 213 ? -11.392 -15.342 -11.690 1.00 79.94 213 LEU A N 1
ATOM 1646 C CA . LEU A 1 213 ? -9.932 -15.232 -11.809 1.00 79.94 213 LEU A CA 1
ATOM 1647 C C . LEU A 1 213 ? -9.287 -14.481 -10.633 1.00 79.94 213 LEU A C 1
ATOM 1649 O O . LEU A 1 213 ? -8.081 -14.586 -10.431 1.00 79.94 213 LEU A O 1
ATOM 1653 N N . TYR A 1 214 ? -10.072 -13.701 -9.882 1.00 78.19 214 TYR A N 1
ATOM 1654 C CA . TYR A 1 214 ? -9.569 -12.728 -8.900 1.00 78.19 214 TYR A CA 1
ATOM 1655 C C . TYR A 1 214 ? -10.107 -12.940 -7.482 1.00 78.19 214 TYR A C 1
ATOM 1657 O O . TYR A 1 214 ? -9.593 -12.355 -6.529 1.00 78.19 214 TYR A O 1
ATOM 1665 N N . ALA A 1 215 ? -11.166 -13.731 -7.329 1.00 75.75 215 ALA A N 1
ATOM 1666 C CA . ALA A 1 215 ? -11.763 -14.062 -6.047 1.00 75.75 215 ALA A CA 1
ATOM 1667 C C . ALA A 1 215 ? -12.307 -15.490 -6.077 1.00 75.75 215 ALA A C 1
ATOM 1669 O O . ALA A 1 215 ? -12.923 -15.910 -7.058 1.00 75.75 215 ALA A O 1
ATOM 1670 N N . PHE A 1 216 ? -12.153 -16.211 -4.964 1.00 73.56 216 PHE A N 1
ATOM 1671 C CA . PHE A 1 216 ? -12.912 -17.440 -4.757 1.00 73.56 216 PHE A CA 1
ATOM 1672 C C . PHE A 1 216 ? -14.413 -17.140 -4.862 1.00 73.56 216 PHE A C 1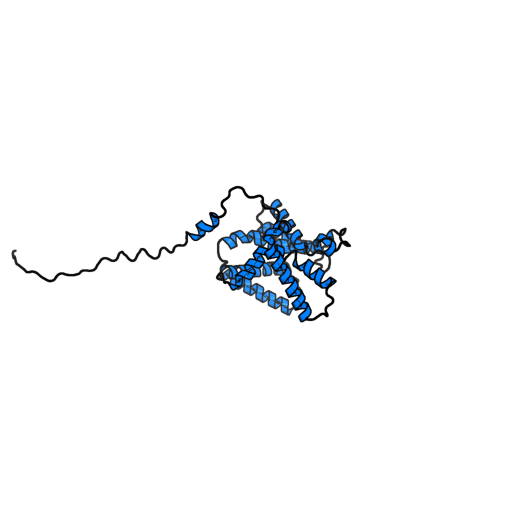
ATOM 1674 O O . PHE A 1 216 ? -14.850 -16.092 -4.369 1.00 73.56 216 PHE A O 1
ATOM 1681 N N . PRO A 1 217 ? -15.217 -18.038 -5.464 1.00 70.81 217 PRO A N 1
ATOM 1682 C CA . PRO A 1 217 ? -16.658 -17.864 -5.511 1.00 70.81 217 PRO A CA 1
ATOM 1683 C C . PRO A 1 217 ? -17.171 -17.752 -4.079 1.00 70.81 217 PRO A C 1
ATOM 1685 O O . PRO A 1 217 ? -17.095 -18.704 -3.297 1.00 70.81 217 PRO A O 1
ATOM 1688 N N . ALA A 1 218 ? -17.672 -16.568 -3.726 1.00 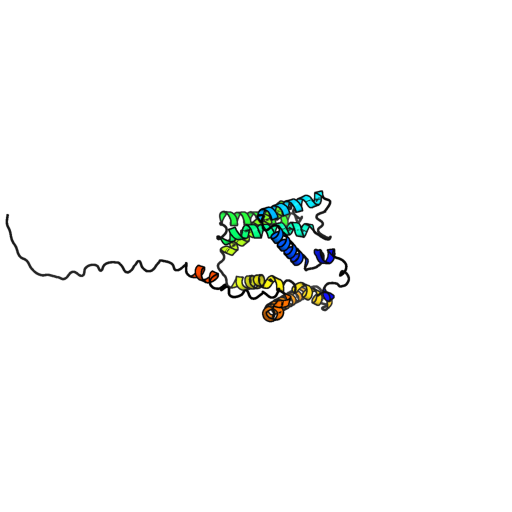61.50 218 ALA A N 1
ATOM 1689 C CA . ALA A 1 218 ? -18.305 -16.363 -2.441 1.00 61.50 218 ALA A CA 1
ATOM 1690 C C . ALA A 1 218 ? -19.461 -17.360 -2.349 1.00 61.50 218 ALA A C 1
ATOM 1692 O O . ALA A 1 218 ? -20.431 -17.260 -3.107 1.00 61.50 218 ALA A O 1
ATOM 1693 N N . ARG A 1 219 ? -19.361 -18.332 -1.429 1.00 54.03 219 ARG A N 1
ATOM 1694 C CA . ARG A 1 219 ? -20.526 -19.126 -1.029 1.00 54.03 219 ARG A CA 1
ATOM 1695 C C . ARG A 1 219 ? -21.604 -18.106 -0.691 1.00 54.03 219 ARG A C 1
ATOM 1697 O O . ARG A 1 219 ? -21.373 -17.293 0.203 1.00 54.03 219 ARG A O 1
ATOM 1704 N N . LYS A 1 220 ? -22.722 -18.105 -1.432 1.00 48.47 220 LYS A N 1
ATOM 1705 C CA . LYS A 1 220 ? -23.872 -17.241 -1.137 1.00 48.47 220 LYS A CA 1
ATOM 1706 C C . LYS A 1 220 ? -24.194 -17.442 0.339 1.00 48.47 220 LYS A C 1
ATOM 1708 O O . LYS A 1 220 ? -24.691 -18.503 0.708 1.00 48.47 220 LYS A O 1
ATOM 1713 N N . ALA A 1 221 ? -23.852 -16.461 1.172 1.00 47.66 221 ALA A N 1
ATOM 1714 C CA . ALA A 1 221 ? -24.204 -16.487 2.578 1.00 47.66 221 ALA A CA 1
ATOM 1715 C C . ALA A 1 221 ? -25.730 -16.459 2.615 1.00 47.66 221 ALA A C 1
ATOM 1717 O O . ALA A 1 221 ? -26.343 -15.475 2.195 1.00 47.66 221 ALA A O 1
ATOM 1718 N N . ALA A 1 222 ? -26.335 -17.584 2.988 1.00 44.75 222 ALA A N 1
ATOM 1719 C CA . ALA A 1 222 ? -27.774 -17.739 2.929 1.00 44.75 222 ALA A CA 1
ATOM 1720 C C . ALA A 1 222 ? -28.426 -16.716 3.870 1.00 44.75 222 ALA A C 1
ATOM 1722 O O . ALA A 1 222 ? -28.242 -16.783 5.081 1.00 44.75 222 ALA A O 1
ATOM 1723 N N . GLY A 1 223 ? -29.166 -15.763 3.300 1.00 44.22 223 GLY A N 1
ATOM 1724 C CA . GLY A 1 223 ? -30.160 -14.975 4.029 1.00 44.22 223 GLY A CA 1
ATOM 1725 C C . GLY A 1 223 ? -29.669 -14.076 5.170 1.00 44.22 223 GLY A C 1
ATOM 1726 O O . GLY A 1 223 ? -30.439 -13.851 6.095 1.00 44.22 223 GLY A O 1
ATOM 1727 N N . ALA A 1 224 ? -28.450 -13.525 5.128 1.00 36.19 224 ALA A N 1
ATOM 1728 C CA . ALA A 1 224 ? -28.061 -12.440 6.039 1.00 36.19 224 ALA A CA 1
ATOM 1729 C C . ALA A 1 224 ? -28.259 -11.068 5.351 1.00 36.19 224 ALA A C 1
ATOM 1731 O O . ALA A 1 224 ? -27.487 -10.742 4.442 1.00 36.19 224 ALA A O 1
ATOM 1732 N N . PRO A 1 225 ? -29.265 -10.251 5.731 1.00 41.12 225 PRO A N 1
ATOM 1733 C CA . PRO A 1 225 ? -29.528 -8.966 5.085 1.00 41.12 225 PRO A CA 1
ATOM 1734 C C . PRO A 1 225 ? -28.480 -7.918 5.487 1.00 41.12 225 PRO A C 1
ATOM 1736 O O . PRO A 1 225 ? -28.665 -7.131 6.413 1.00 41.12 225 PRO A O 1
ATOM 1739 N N . ALA A 1 226 ? -27.384 -7.861 4.729 1.00 43.72 226 ALA A N 1
ATOM 1740 C CA . ALA A 1 226 ? -26.306 -6.882 4.898 1.00 43.72 226 ALA A CA 1
ATOM 1741 C C . ALA A 1 226 ? -26.729 -5.409 4.665 1.00 43.72 226 ALA A C 1
ATOM 1743 O O . ALA A 1 226 ? -25.909 -4.510 4.836 1.00 43.72 226 ALA A O 1
ATOM 1744 N N . ALA A 1 227 ? -27.993 -5.152 4.305 1.00 42.09 227 ALA A N 1
ATOM 1745 C CA . ALA A 1 227 ? -28.579 -3.813 4.235 1.00 42.09 227 ALA A CA 1
ATOM 1746 C C . ALA A 1 227 ? -28.804 -3.189 5.631 1.00 42.09 227 ALA A C 1
ATOM 1748 O O . ALA A 1 227 ? -28.501 -2.015 5.839 1.00 42.09 227 ALA A O 1
ATOM 1749 N N . ALA A 1 228 ? -29.226 -3.984 6.624 1.00 41.53 228 ALA A N 1
ATOM 1750 C CA . ALA A 1 228 ? -29.650 -3.470 7.932 1.00 41.53 228 ALA A CA 1
ATOM 1751 C C . ALA A 1 228 ? -28.515 -2.837 8.769 1.00 41.53 228 ALA A C 1
ATOM 1753 O O . ALA A 1 228 ? -28.774 -2.022 9.649 1.00 41.53 228 ALA A O 1
ATOM 1754 N N . ALA A 1 229 ? -27.249 -3.168 8.489 1.00 41.47 229 ALA A N 1
ATOM 1755 C CA . ALA A 1 229 ? -26.096 -2.595 9.194 1.00 41.47 229 ALA A CA 1
ATOM 1756 C C . ALA A 1 229 ? -25.621 -1.241 8.623 1.00 41.47 229 ALA A C 1
ATOM 1758 O O . ALA A 1 229 ? -24.845 -0.546 9.275 1.00 41.47 229 ALA A O 1
ATOM 1759 N N . GLY A 1 230 ? -26.054 -0.870 7.411 1.00 38.28 230 GLY A N 1
ATOM 1760 C CA . GLY A 1 230 ? -25.739 0.428 6.799 1.00 38.28 230 GLY A CA 1
ATOM 1761 C C . GLY A 1 230 ? -26.802 1.498 7.056 1.00 38.28 230 GLY A C 1
ATOM 1762 O O . GLY A 1 230 ? -26.483 2.683 7.099 1.00 38.28 230 GLY A O 1
ATOM 1763 N N . GLU A 1 231 ? -28.054 1.083 7.249 1.00 38.03 231 GLU A N 1
ATOM 1764 C CA . GLU A 1 231 ? -29.215 1.979 7.281 1.00 38.03 231 GLU A CA 1
ATOM 1765 C C . GLU A 1 231 ? -29.484 2.558 8.682 1.00 38.03 231 GLU A C 1
ATOM 1767 O O . GLU A 1 231 ? -29.759 3.749 8.817 1.00 38.03 231 GLU A O 1
ATOM 1772 N N . VAL A 1 232 ? -29.259 1.772 9.745 1.00 41.59 232 VAL A N 1
ATOM 1773 C CA . VAL A 1 232 ? -29.421 2.217 11.148 1.00 41.59 232 VAL A CA 1
ATOM 1774 C C . VAL A 1 232 ? -28.447 3.346 11.526 1.00 41.59 232 VAL A C 1
ATOM 1776 O O . VAL A 1 232 ? -28.777 4.202 12.342 1.00 41.59 232 VAL A O 1
ATOM 1779 N N . VAL A 1 233 ? -27.272 3.419 10.889 1.00 44.53 233 VAL A N 1
ATOM 1780 C CA . VAL A 1 233 ? -26.321 4.534 11.083 1.00 44.53 233 VAL A CA 1
ATOM 1781 C C . VAL A 1 233 ? -26.760 5.800 10.329 1.00 44.53 233 VAL A C 1
ATOM 1783 O O . VAL A 1 233 ? -26.335 6.896 10.681 1.00 44.53 233 VAL A O 1
ATOM 1786 N N . SER A 1 234 ? -27.633 5.679 9.323 1.00 41.53 234 SER A N 1
ATOM 1787 C CA . SER A 1 234 ? -28.120 6.817 8.531 1.00 41.53 234 SER A CA 1
ATOM 1788 C C . SER A 1 234 ? -29.417 7.440 9.060 1.00 41.53 234 SER A C 1
ATOM 1790 O O . SER A 1 234 ? -29.754 8.537 8.625 1.00 41.53 234 SER A O 1
ATOM 1792 N N . GLN A 1 235 ? -30.135 6.779 9.977 1.00 39.22 235 GLN A N 1
ATOM 1793 C CA . GLN A 1 235 ? -31.350 7.318 10.614 1.00 39.22 235 GLN A CA 1
ATOM 1794 C C . GLN A 1 235 ? -31.117 7.912 12.015 1.00 39.22 235 GLN A C 1
ATOM 1796 O O . GLN A 1 235 ? -31.981 8.609 12.532 1.00 39.22 235 GLN A O 1
ATOM 1801 N N . ALA A 1 236 ? -29.942 7.713 12.620 1.00 44.09 236 ALA A N 1
ATOM 1802 C CA . ALA A 1 236 ? -29.594 8.292 13.925 1.00 44.09 236 ALA A CA 1
ATOM 1803 C C . ALA A 1 236 ? -29.099 9.759 13.857 1.00 44.09 236 ALA A C 1
ATOM 1805 O O . ALA A 1 236 ? -28.522 10.259 14.821 1.00 44.09 236 ALA A O 1
ATOM 1806 N N . ALA A 1 237 ? -29.275 10.429 12.713 1.00 45.78 237 ALA A N 1
ATOM 1807 C CA . ALA A 1 237 ? -28.754 11.769 12.441 1.00 45.78 237 ALA A CA 1
ATOM 1808 C C . ALA A 1 237 ? -29.770 12.680 11.720 1.00 45.78 237 ALA A C 1
ATOM 1810 O O . ALA A 1 237 ? -29.388 13.466 10.854 1.00 45.78 237 ALA A O 1
ATOM 1811 N N . GLU A 1 238 ? -31.050 12.618 12.100 1.00 37.44 238 GLU A N 1
ATOM 1812 C CA . GLU A 1 238 ? -31.875 13.829 12.010 1.00 37.44 238 GLU A CA 1
ATOM 1813 C C . GLU A 1 238 ? -31.456 14.795 13.134 1.00 37.44 238 GLU A C 1
ATOM 1815 O O . GLU A 1 238 ? -31.376 14.383 14.297 1.00 37.44 238 GLU A O 1
ATOM 1820 N N . PRO A 1 239 ? -31.174 16.075 12.836 1.00 44.81 239 PRO A N 1
ATOM 1821 C CA . PRO A 1 239 ? -30.986 17.070 13.877 1.00 44.81 239 PRO A CA 1
ATOM 1822 C C . PRO A 1 239 ? -32.325 17.335 14.575 1.00 44.81 239 PRO A C 1
ATOM 1824 O O . PRO A 1 239 ? -33.308 17.707 13.938 1.00 44.81 239 PRO A O 1
ATOM 1827 N N . VAL A 1 240 ? -32.350 17.218 15.906 1.00 49.75 240 VAL A N 1
ATOM 1828 C CA . VAL A 1 240 ? -33.479 17.655 16.751 1.00 49.75 240 VAL A CA 1
ATOM 1829 C C . VAL A 1 240 ? -33.471 19.189 16.841 1.00 49.75 240 VAL A C 1
ATOM 1831 O O . VAL A 1 240 ? -33.191 19.773 17.885 1.00 49.75 240 VAL A O 1
ATOM 1834 N N . VAL A 1 241 ? -33.707 19.846 15.703 1.00 52.22 241 VAL A N 1
ATOM 1835 C CA . VAL A 1 241 ? -33.703 21.304 15.521 1.00 52.22 241 VAL A CA 1
ATOM 1836 C C . VAL A 1 241 ? -34.759 21.686 14.470 1.00 52.22 241 VAL A C 1
ATOM 1838 O O . VAL A 1 241 ? -34.398 22.154 13.402 1.00 52.22 241 VAL A O 1
ATOM 1841 N N . ASP A 1 242 ? -36.045 21.415 14.754 1.00 46.19 242 ASP A N 1
ATOM 1842 C CA . ASP A 1 242 ? -37.198 22.193 14.221 1.00 46.19 242 ASP A CA 1
ATOM 1843 C C . ASP A 1 242 ? -38.578 21.760 14.786 1.00 46.19 242 ASP A C 1
ATOM 1845 O O . ASP A 1 242 ? -39.549 21.536 14.068 1.00 46.19 242 ASP A O 1
ATOM 1849 N N . ARG A 1 243 ? -38.704 21.626 16.118 1.00 45.34 243 ARG A N 1
ATOM 1850 C CA . ARG A 1 243 ? -40.025 21.502 16.795 1.00 45.34 243 ARG A CA 1
ATOM 1851 C C . ARG A 1 243 ? -40.168 22.295 18.101 1.00 45.34 243 ARG A C 1
ATOM 1853 O O . ARG A 1 243 ? -41.083 22.046 18.877 1.00 45.34 243 ARG A O 1
ATOM 1860 N N . ALA A 1 244 ? -39.280 23.259 18.344 1.00 45.22 244 ALA A N 1
ATOM 1861 C CA . ALA A 1 244 ? -39.266 24.069 19.569 1.00 45.22 244 ALA A CA 1
ATOM 1862 C C . ALA A 1 244 ? -39.586 25.562 19.335 1.00 45.22 244 ALA A C 1
ATOM 1864 O O . ALA A 1 244 ? -39.278 26.385 20.192 1.00 45.22 244 ALA A O 1
ATOM 1865 N N . VAL A 1 245 ? -40.179 25.917 18.184 1.00 49.56 245 VAL A N 1
ATOM 1866 C CA . VAL A 1 245 ? -40.498 27.316 17.818 1.00 49.56 245 VAL A CA 1
ATOM 1867 C C . VAL A 1 245 ? -42.014 27.589 17.745 1.00 49.56 245 VAL A C 1
ATOM 1869 O O . VAL A 1 245 ? -42.437 28.697 18.059 1.00 49.56 245 VAL A O 1
ATOM 1872 N N . ASP A 1 246 ? -42.857 26.580 17.492 1.00 47.59 246 ASP A N 1
ATOM 1873 C CA . ASP A 1 246 ? -44.329 26.727 17.406 1.00 47.59 246 ASP A CA 1
ATOM 1874 C C . ASP A 1 246 ? -45.059 26.664 18.767 1.00 47.59 246 ASP A C 1
ATOM 1876 O O . ASP A 1 246 ? -46.152 26.111 18.895 1.00 47.59 246 ASP A O 1
ATOM 1880 N N . ALA A 1 247 ? -44.458 27.229 19.816 1.00 51.31 247 ALA A N 1
ATOM 1881 C CA . ALA A 1 247 ? -45.061 27.314 21.151 1.00 51.31 247 ALA A CA 1
ATOM 1882 C C . ALA A 1 247 ? -44.792 28.663 21.840 1.00 51.31 247 ALA A C 1
ATOM 1884 O O . ALA A 1 247 ? -44.520 28.718 23.040 1.00 51.31 247 ALA A O 1
ATOM 1885 N N . MET A 1 248 ? -44.883 29.767 21.089 1.00 40.22 248 MET A N 1
ATOM 1886 C CA . MET A 1 248 ? -44.923 31.113 21.668 1.00 40.22 248 MET A CA 1
ATOM 1887 C C . MET A 1 248 ? -46.384 31.601 21.743 1.00 40.22 248 MET A C 1
ATOM 1889 O O . MET A 1 248 ? -47.080 31.575 20.726 1.00 40.22 248 MET A O 1
ATOM 1893 N N . PRO A 1 249 ? -46.894 32.006 22.923 1.00 46.03 249 PRO A N 1
ATOM 1894 C CA . PRO A 1 249 ? -48.302 32.355 23.089 1.00 46.03 249 PRO A CA 1
ATOM 1895 C C . PRO A 1 249 ? -48.656 33.656 22.360 1.00 46.03 249 PRO A C 1
ATOM 1897 O O . PRO A 1 249 ? -47.899 34.627 22.391 1.00 46.03 249 PRO A O 1
ATOM 1900 N N . ALA A 1 250 ? -49.839 33.687 21.742 1.00 45.34 250 ALA A N 1
ATOM 1901 C CA . ALA A 1 250 ? -50.353 34.865 21.054 1.00 45.34 250 ALA A CA 1
ATOM 1902 C C . ALA A 1 250 ? -50.546 36.037 22.033 1.00 45.34 250 ALA A C 1
ATOM 1904 O O . ALA A 1 250 ? -51.418 36.009 22.905 1.00 45.34 250 ALA A O 1
ATOM 1905 N N . ALA A 1 251 ? -49.729 37.079 21.880 1.00 46.78 251 ALA A N 1
ATOM 1906 C CA . ALA A 1 251 ? -49.806 38.276 22.700 1.00 46.78 251 ALA A CA 1
ATOM 1907 C C . ALA A 1 251 ? -51.003 39.155 22.295 1.00 46.78 251 ALA A C 1
ATOM 1909 O O . ALA A 1 251 ? -51.000 39.780 21.239 1.00 46.78 251 ALA A O 1
ATOM 1910 N N . GLY A 1 252 ? -52.001 39.201 23.180 1.00 41.50 252 GLY A N 1
ATOM 1911 C CA . GLY A 1 252 ? -52.918 40.319 23.428 1.00 41.50 252 GLY A CA 1
ATOM 1912 C C . GLY A 1 252 ? -53.318 41.234 22.265 1.00 41.50 252 GLY A C 1
ATOM 1913 O O . GLY A 1 252 ? -52.764 42.320 22.113 1.00 41.50 252 GLY A O 1
ATOM 1914 N N . ALA A 1 253 ? -54.416 40.895 21.585 1.00 44.16 253 ALA A N 1
ATOM 1915 C CA . ALA A 1 253 ? -55.293 41.909 21.004 1.00 44.16 253 ALA A CA 1
ATOM 1916 C C . ALA A 1 253 ? -56.244 42.419 22.103 1.00 44.16 253 ALA A C 1
ATOM 1918 O O . ALA A 1 253 ? -57.127 41.688 22.550 1.00 44.16 253 ALA A O 1
ATOM 1919 N N . ALA A 1 254 ? -56.047 43.654 22.569 1.00 49.16 254 ALA A N 1
ATOM 1920 C CA . ALA A 1 254 ? -56.925 44.281 23.555 1.00 49.16 254 ALA A CA 1
ATOM 1921 C C . ALA A 1 254 ? -58.169 44.887 22.870 1.00 49.16 254 ALA A C 1
ATOM 1923 O O . ALA A 1 254 ? -58.004 45.740 21.993 1.00 49.16 254 ALA A O 1
ATOM 1924 N N . PRO A 1 255 ? -59.404 44.506 23.249 1.00 56.34 255 PRO A N 1
ATOM 1925 C CA . PRO A 1 255 ? -60.601 45.211 22.811 1.00 56.34 255 PRO A CA 1
ATOM 1926 C C . PRO A 1 255 ? -60.762 46.538 23.567 1.00 56.34 255 PRO A C 1
ATOM 1928 O O . PRO A 1 255 ? -60.500 46.642 24.766 1.00 56.34 255 PRO A O 1
ATOM 1931 N N . VAL A 1 256 ? -61.204 47.561 22.839 1.00 51.03 256 VAL A N 1
ATOM 1932 C CA . VAL A 1 256 ? -61.440 48.916 23.348 1.00 51.03 256 VAL A CA 1
ATOM 1933 C C . VAL A 1 256 ? -62.816 49.006 24.009 1.00 51.03 256 VAL A C 1
ATOM 1935 O O . VAL A 1 256 ? -63.814 48.821 23.327 1.00 51.03 256 VAL A O 1
ATOM 1938 N N . GLY A 1 257 ? -62.833 49.407 25.286 1.00 48.16 257 GLY A N 1
ATOM 1939 C CA . GLY A 1 257 ? -63.964 50.051 25.970 1.00 48.16 257 GLY A CA 1
ATOM 1940 C C . GLY A 1 257 ? -65.154 49.168 26.374 1.00 48.16 257 GLY A C 1
ATOM 1941 O O . GLY A 1 257 ? -65.726 48.476 25.548 1.00 48.16 257 GLY A O 1
ATOM 1942 N N . GLU A 1 258 ? -65.587 49.286 27.635 1.00 50.25 258 GLU A N 1
ATOM 1943 C CA . GLU A 1 258 ? -66.885 49.897 27.983 1.00 50.25 258 GLU A CA 1
ATOM 1944 C C . GLU A 1 258 ? -66.872 50.331 29.475 1.00 50.25 258 GLU A C 1
ATOM 1946 O O . GLU A 1 258 ? -65.830 50.268 30.131 1.00 50.25 258 GLU A O 1
ATOM 1951 N N . ALA A 1 259 ? -67.969 50.903 29.979 1.00 45.31 259 ALA A N 1
ATOM 1952 C CA . ALA A 1 259 ? -67.976 51.864 31.081 1.00 45.31 259 ALA A CA 1
ATOM 1953 C C . ALA A 1 259 ? -68.034 51.315 32.531 1.00 45.31 259 ALA A C 1
ATOM 1955 O O . ALA A 1 259 ? -68.393 50.177 32.815 1.00 45.31 259 ALA A O 1
ATOM 1956 N N . ALA A 1 260 ? -67.719 52.247 33.442 1.00 50.53 260 ALA A N 1
ATOM 1957 C CA . ALA A 1 260 ? -68.042 52.361 34.876 1.00 50.53 260 ALA A CA 1
ATOM 1958 C C . ALA A 1 260 ? -69.479 51.876 35.268 1.00 50.53 260 ALA A C 1
ATOM 1960 O O . ALA A 1 260 ? -70.331 51.876 34.379 1.00 50.53 260 ALA A O 1
ATOM 1961 N N . PRO A 1 261 ? -69.827 51.584 36.562 1.00 59.00 261 PRO A N 1
ATOM 1962 C CA . PRO A 1 261 ? -69.489 52.460 37.701 1.00 59.00 261 PRO A CA 1
ATOM 1963 C C . PRO A 1 261 ? -69.315 51.898 39.143 1.00 59.00 261 PRO A C 1
ATOM 1965 O O . PRO A 1 261 ? -69.723 50.806 39.514 1.00 59.00 261 PRO A O 1
ATOM 1968 N N . ALA A 1 262 ? -68.720 52.782 39.957 1.00 53.22 262 ALA A N 1
ATOM 1969 C CA . ALA A 1 262 ? -68.822 53.043 41.405 1.00 53.22 262 ALA A CA 1
ATOM 1970 C C . ALA A 1 262 ? -69.538 52.089 42.403 1.00 53.22 262 ALA A C 1
ATOM 1972 O O . ALA A 1 262 ? -70.745 51.887 42.337 1.00 53.22 262 ALA A O 1
ATOM 1973 N N . CYS A 1 263 ? -68.816 51.760 43.490 1.00 51.91 263 CYS A N 1
ATOM 1974 C CA . CYS A 1 263 ? -69.228 51.854 44.913 1.00 51.91 263 CYS A CA 1
ATOM 1975 C C . CYS A 1 263 ? -67.966 51.647 45.785 1.00 51.91 263 CYS A C 1
ATOM 1977 O O . CYS A 1 263 ? -67.290 50.643 45.622 1.00 51.91 263 CYS A O 1
ATOM 1979 N N . THR A 1 264 ? -67.414 52.623 46.516 1.00 60.81 264 THR A N 1
ATOM 1980 C CA . THR A 1 264 ? -67.807 53.224 47.816 1.00 60.81 264 THR A CA 1
ATOM 1981 C C . THR A 1 264 ? -68.075 52.262 48.986 1.00 60.81 264 THR A C 1
ATOM 1983 O O . THR A 1 264 ? -68.845 51.317 48.854 1.00 60.81 264 THR A O 1
ATOM 1986 N N . ARG A 1 265 ? -67.534 52.652 50.162 1.00 53.72 265 ARG A N 1
ATOM 1987 C CA . ARG A 1 265 ? -67.622 52.043 51.515 1.00 53.72 265 ARG A CA 1
ATOM 1988 C C . ARG A 1 265 ? -66.664 50.854 51.766 1.00 53.72 265 ARG A C 1
ATOM 1990 O O . ARG A 1 265 ? -66.548 49.983 50.919 1.00 53.72 265 ARG A O 1
ATOM 1997 N N . ARG A 1 266 ? -65.997 50.768 52.926 1.00 52.56 266 ARG A N 1
ATOM 1998 C CA . ARG A 1 266 ? -65.931 51.703 54.072 1.00 52.56 266 ARG A CA 1
ATOM 1999 C C . ARG A 1 266 ? -64.612 51.555 54.825 1.00 52.56 266 ARG A C 1
ATOM 2001 O O . ARG A 1 266 ? -64.066 50.436 54.773 1.00 52.56 266 ARG A O 1
#

pLDDT: mean 78.45, std 18.7, range [36.19, 97.81]

Sequence (266 aa):
MLPILGWGHADEPLWWLNGMYTWFLAALFCYYVIGLVTRRIHSGWVALASVVAWMALPLLGVAHDMVGPRPDKFVFYAVFFFAGAALRPVLARGPVPWIVTVPALAVAAAWALHAARIDVEPQVPVLTQVVVLLAVVGAVGVLQRLPRLRALRPVEWLGRNSIVPYLVHLPVIELLGRHIDLPAGPGTFALYYAVTIGVCVLAVLLRPVTGFLYAFPARKAAGAPAAAAGEVVSQAAEPVVDRAVDAMPAAGAAPVGEAAPACTRR

Foldseek 3Di:
DCVLFDVPCVVPVLCVCAVDLCVVVVLVVVLVVVCVVCVVPQLQVVLVVLVVVLVCCVVVVNDPDPPDRCPSVSSLVSNVVSVCVNCVVVLVVAADDPVLLVVLCVLLVVVVVVCVVVVDDPPPVVVVSVSVVSNVSNVSNVVRPDDPDPVCVVVVLCVVQVLQLVVQLVSLLSCCVVPPDDDDDPVSVVVSVVVSVVVSVVSSVCCVVVVVVRDPPPPPPPDDPPVVVVVVVVVVDDPPPDDPPPPDDDDDPDDDDDDDDDDDDD

Secondary structure (DSSP, 8-state):
-HHHH-GGGTT-HHIIIIISTTHHHHHHHHHHHHHHHTTTS-HHHHHHHHHHHHHHGGGGT----SSS--HHHHHHHHHHHHHHHHHHHHHTSSPPPHHHHHHHHHHHHHHHHHHHHHTS--S-HHHHHHHHHHHHHHHHHHHTTS---GGGHHHHHHHHHTTTHHHHHHHHHHHHHHH----SSHHHHHHHHHHHHHHHHHHHHHHHHHGGGTS------TT--TTHHHHHHHHTT--S-SSSSS-------PPP----------